Protein AF-H6BNL9-F1 (afdb_monomer_lite)

Structure (mmCIF, N/CA/C/O backbone):
data_AF-H6BNL9-F1
#
_entry.id   AF-H6BNL9-F1
#
loop_
_atom_site.group_PDB
_atom_site.id
_atom_site.type_symbol
_atom_site.label_atom_id
_atom_site.label_alt_id
_atom_site.label_comp_id
_atom_site.label_asym_id
_atom_site.label_entity_id
_atom_site.label_seq_id
_atom_site.pdbx_PDB_ins_code
_atom_site.Cartn_x
_atom_site.Cartn_y
_atom_site.Cartn_z
_atom_site.occupancy
_atom_site.B_iso_or_equiv
_atom_site.auth_seq_id
_atom_site.auth_comp_id
_atom_site.auth_asym_id
_atom_site.auth_atom_id
_atom_site.pdbx_PDB_model_num
ATOM 1 N N . MET A 1 1 ? 47.777 37.097 10.638 1.00 36.81 1 MET A N 1
ATOM 2 C CA . MET A 1 1 ? 48.758 36.508 9.702 1.00 36.81 1 MET A CA 1
ATOM 3 C C . MET A 1 1 ? 47.947 35.878 8.568 1.00 36.81 1 MET A C 1
ATOM 5 O O . MET A 1 1 ? 47.145 35.018 8.890 1.00 36.81 1 MET A O 1
ATOM 9 N N . SER A 1 2 ? 47.982 36.300 7.300 1.00 37.91 2 SER A N 1
ATOM 10 C CA . SER A 1 2 ? 48.723 37.403 6.662 1.00 37.91 2 SER A CA 1
ATOM 11 C C . SER A 1 2 ? 48.028 37.874 5.360 1.00 37.91 2 SER A C 1
ATOM 13 O O . SER A 1 2 ? 47.403 37.072 4.682 1.00 37.91 2 SER A O 1
ATOM 15 N N . THR A 1 3 ? 48.194 39.164 5.030 1.00 40.19 3 THR A N 1
ATOM 16 C CA . THR A 1 3 ? 48.325 39.768 3.672 1.00 40.19 3 THR A CA 1
ATOM 17 C C . THR A 1 3 ? 47.315 39.504 2.527 1.00 40.19 3 THR A C 1
ATOM 19 O O . THR A 1 3 ? 47.314 38.458 1.889 1.00 40.19 3 THR A O 1
ATOM 22 N N . VAL A 1 4 ? 46.611 40.585 2.152 1.00 37.78 4 VAL A N 1
ATOM 23 C CA . VAL A 1 4 ? 46.218 41.032 0.780 1.00 37.78 4 VAL A CA 1
ATOM 24 C C . VAL A 1 4 ? 47.454 41.602 0.013 1.00 37.78 4 VAL A C 1
ATOM 26 O O . VAL A 1 4 ? 48.506 41.648 0.657 1.00 37.78 4 VAL A O 1
ATOM 29 N N . PRO A 1 5 ? 47.414 42.156 -1.241 1.00 57.44 5 PRO A N 1
ATOM 30 C CA . PRO A 1 5 ? 46.389 42.221 -2.319 1.00 57.44 5 PRO A CA 1
ATOM 31 C C . PRO A 1 5 ? 46.935 41.938 -3.765 1.00 57.44 5 PRO A C 1
ATOM 33 O O . PRO A 1 5 ? 48.096 41.589 -3.950 1.00 57.44 5 PRO A O 1
ATOM 36 N N . VAL A 1 6 ? 46.122 42.171 -4.815 1.00 42.25 6 VAL A N 1
ATOM 37 C CA . VAL A 1 6 ? 46.558 42.413 -6.219 1.00 42.25 6 VAL A CA 1
ATOM 38 C C . VAL A 1 6 ? 45.559 43.364 -6.926 1.00 42.25 6 VAL A C 1
ATOM 40 O O . VAL A 1 6 ? 44.457 43.539 -6.402 1.00 42.25 6 VAL A O 1
ATOM 43 N N . LYS A 1 7 ? 45.894 44.032 -8.054 1.00 33.91 7 LYS A N 1
ATOM 44 C CA . LYS A 1 7 ? 45.034 45.093 -8.653 1.00 33.91 7 LYS A CA 1
ATOM 45 C C . LYS A 1 7 ? 45.174 45.324 -10.185 1.00 33.91 7 LYS A C 1
ATOM 47 O O . LYS A 1 7 ? 46.249 45.714 -10.622 1.00 33.91 7 LYS A O 1
ATOM 52 N N . SER A 1 8 ? 44.036 45.297 -10.912 1.00 33.78 8 SER A N 1
ATOM 53 C CA . SER A 1 8 ? 43.793 45.893 -12.267 1.00 33.78 8 SER A CA 1
ATOM 54 C C . SER A 1 8 ? 44.647 45.316 -13.441 1.00 33.78 8 SER A C 1
ATOM 56 O O . SER A 1 8 ? 45.510 44.491 -13.186 1.00 33.78 8 SER A O 1
ATOM 58 N N . SER A 1 9 ? 44.470 45.601 -14.752 1.00 37.91 9 SER A N 1
ATOM 59 C CA . SER A 1 9 ? 43.587 46.517 -15.528 1.00 37.91 9 SER A CA 1
ATOM 60 C C . SER A 1 9 ? 43.565 46.163 -17.043 1.00 37.91 9 SER A C 1
ATOM 62 O O . SER A 1 9 ? 44.563 45.647 -17.517 1.00 37.91 9 SER A O 1
ATOM 64 N N . HIS A 1 10 ? 42.506 46.581 -17.769 1.00 37.19 10 HIS A N 1
ATOM 65 C CA . HIS A 1 10 ? 42.416 47.025 -19.194 1.00 37.19 10 HIS A CA 1
ATOM 66 C C . HIS A 1 10 ? 43.095 46.277 -20.377 1.00 37.19 10 HIS A C 1
ATOM 68 O O . HIS A 1 10 ? 44.257 45.904 -20.312 1.00 37.19 10 HIS A O 1
ATOM 74 N N . GLY A 1 11 ? 42.424 46.288 -21.546 1.00 32.50 11 GLY A N 1
ATOM 75 C CA . GLY A 1 11 ? 43.091 46.260 -22.865 1.00 32.50 11 GLY A CA 1
ATOM 76 C C . GLY A 1 11 ? 42.305 45.585 -24.001 1.00 32.50 11 GLY A C 1
ATOM 77 O O . GLY A 1 11 ? 42.245 44.363 -24.049 1.00 32.50 11 GLY A O 1
ATOM 78 N N . SER A 1 12 ? 41.741 46.367 -24.928 1.00 37.50 12 SER A N 1
ATOM 79 C CA . SER A 1 12 ? 41.172 45.871 -26.198 1.00 37.50 12 SER A CA 1
ATOM 80 C C . SER A 1 12 ? 42.253 45.694 -27.268 1.00 37.50 12 SER A C 1
ATOM 82 O O . SER A 1 12 ? 43.161 46.516 -27.314 1.00 37.50 12 SER A O 1
ATOM 84 N N . SER A 1 13 ? 42.052 44.756 -28.199 1.00 40.03 13 SER A N 1
ATOM 85 C CA . SER A 1 13 ? 42.535 44.853 -29.588 1.00 40.03 13 SER A CA 1
ATOM 86 C C . SER A 1 13 ? 41.593 44.090 -30.522 1.00 40.03 13 SER A C 1
ATO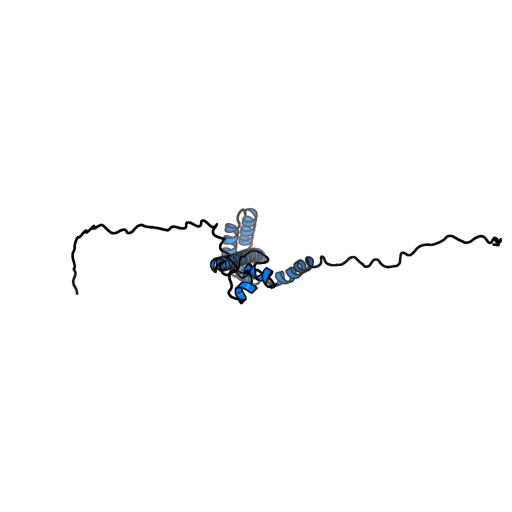M 88 O O . SER A 1 13 ? 41.321 42.910 -30.311 1.00 40.03 13 SER A O 1
ATOM 90 N N . THR A 1 14 ? 41.089 44.790 -31.533 1.00 47.12 14 THR A N 1
ATOM 91 C CA . THR A 1 14 ? 40.454 44.249 -32.740 1.00 47.12 14 THR A CA 1
ATOM 92 C C . THR A 1 14 ? 41.461 44.357 -33.872 1.00 47.12 14 THR A C 1
ATOM 94 O O . THR A 1 14 ? 41.975 45.455 -34.061 1.00 47.12 14 THR A O 1
ATOM 97 N N . ASP A 1 15 ? 41.666 43.292 -34.639 1.00 41.62 15 ASP A N 1
ATOM 98 C CA . ASP A 1 15 ? 42.269 43.363 -35.971 1.00 41.62 15 ASP A CA 1
ATOM 99 C C . ASP A 1 15 ? 41.604 42.304 -36.867 1.00 41.62 15 ASP A C 1
ATOM 101 O O . ASP A 1 15 ? 41.206 41.233 -36.393 1.00 41.62 15 ASP A O 1
ATOM 105 N N . ASP A 1 16 ? 41.421 42.669 -38.133 1.00 40.00 16 ASP A N 1
ATOM 106 C CA . ASP A 1 16 ? 40.677 41.945 -39.165 1.00 40.00 16 ASP A CA 1
ATOM 107 C C . ASP A 1 16 ? 41.576 40.967 -39.968 1.00 40.00 16 ASP A C 1
ATOM 109 O O . ASP A 1 16 ? 42.706 40.670 -39.584 1.00 40.00 16 ASP A O 1
ATOM 113 N N . ASP A 1 17 ? 41.043 40.479 -41.094 1.00 38.31 17 ASP A N 1
ATOM 114 C CA . ASP A 1 17 ? 41.734 39.796 -42.201 1.00 38.31 17 ASP A CA 1
ATOM 115 C C . ASP A 1 17 ? 42.303 38.379 -41.961 1.00 38.31 17 ASP A C 1
ATOM 117 O O . ASP A 1 17 ? 43.370 38.154 -41.399 1.00 38.31 17 ASP A O 1
ATOM 121 N N . GLU A 1 18 ? 41.622 37.378 -42.529 1.00 37.59 18 GLU A N 1
ATOM 122 C CA . GLU A 1 18 ? 42.018 36.855 -43.851 1.00 37.59 18 GLU A CA 1
ATOM 123 C C . GLU A 1 18 ? 41.037 35.752 -44.285 1.00 37.59 18 GLU A C 1
ATOM 125 O O . GLU A 1 18 ? 40.847 34.738 -43.603 1.00 37.59 18 GLU A O 1
ATOM 130 N N . ALA A 1 19 ? 40.423 35.919 -45.454 1.00 46.75 19 ALA A N 1
ATOM 131 C CA . ALA A 1 19 ? 39.561 34.908 -46.049 1.00 46.75 19 ALA A CA 1
ATOM 132 C C . ALA A 1 19 ? 40.161 34.417 -47.366 1.00 46.75 19 ALA A C 1
ATOM 134 O O . ALA A 1 19 ? 40.322 35.207 -48.290 1.00 46.75 19 ALA A O 1
ATOM 135 N N . PRO A 1 20 ? 40.297 33.096 -47.557 1.00 51.38 20 PRO A N 1
ATOM 136 C CA . PRO A 1 20 ? 40.188 32.534 -48.894 1.00 51.38 20 PRO A CA 1
ATOM 137 C C . PRO A 1 20 ? 38.869 31.771 -49.033 1.00 51.38 20 PRO A C 1
ATOM 139 O O . PRO A 1 20 ? 38.756 30.578 -48.749 1.00 51.38 20 PRO A O 1
ATOM 142 N N . SER A 1 21 ? 37.850 32.472 -49.534 1.00 42.06 21 SER A N 1
ATOM 143 C CA . SER A 1 21 ? 36.666 31.821 -50.098 1.00 42.06 21 SER A CA 1
ATOM 144 C C . SER A 1 21 ? 36.971 31.315 -51.507 1.00 42.06 21 SER A C 1
ATOM 146 O O . SER A 1 21 ? 37.172 32.122 -52.409 1.00 42.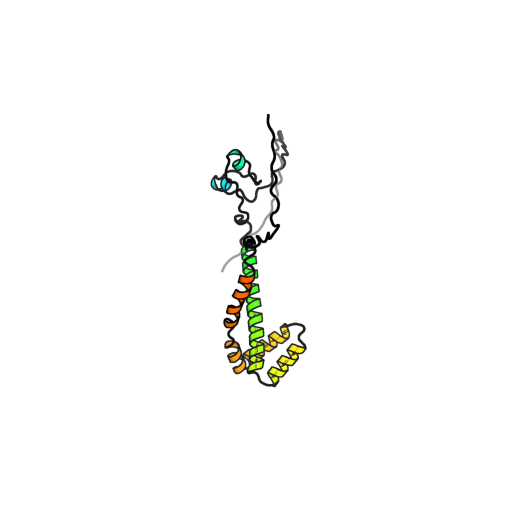06 21 SER A O 1
ATOM 148 N N . SER A 1 22 ? 36.914 30.003 -51.745 1.00 45.41 22 SER A N 1
ATOM 149 C CA . SER A 1 22 ? 36.411 29.462 -53.023 1.00 45.41 22 SER A CA 1
ATOM 150 C C . SER A 1 22 ? 36.209 27.941 -53.005 1.00 45.41 22 SER A C 1
ATOM 152 O O . SER A 1 22 ? 37.110 27.182 -52.683 1.00 45.41 22 SER A O 1
ATOM 154 N N . THR A 1 23 ? 35.001 27.530 -53.419 1.00 45.00 23 THR A N 1
ATOM 155 C CA . THR A 1 23 ? 34.665 26.290 -54.161 1.00 45.00 23 THR A CA 1
ATOM 156 C C . THR A 1 23 ? 35.198 24.935 -53.634 1.00 45.00 23 THR A C 1
ATOM 158 O O . THR A 1 23 ? 36.390 24.675 -53.636 1.00 45.00 23 THR A O 1
ATOM 161 N N . SER A 1 24 ? 34.376 23.944 -53.268 1.00 46.31 24 SER A N 1
ATOM 162 C CA . SER A 1 24 ? 33.059 23.609 -53.834 1.00 46.31 24 SER A CA 1
ATOM 163 C C . SER A 1 24 ? 32.117 22.995 -52.799 1.00 46.31 24 SER A C 1
ATOM 165 O O . SER A 1 24 ? 32.271 21.845 -52.387 1.00 46.31 24 SER A O 1
ATOM 167 N N . ALA A 1 25 ? 31.068 23.734 -52.434 1.00 44.53 25 ALA A N 1
ATOM 168 C CA . ALA A 1 25 ? 29.987 23.221 -51.601 1.00 44.53 25 ALA A CA 1
ATOM 169 C C . ALA A 1 25 ? 29.048 22.315 -52.419 1.00 44.53 25 ALA A C 1
ATOM 171 O O . ALA A 1 25 ? 27.964 22.732 -52.833 1.00 44.53 25 ALA A O 1
ATOM 172 N N . HIS A 1 26 ? 29.435 21.052 -52.619 1.00 52.78 26 HIS A N 1
ATOM 173 C CA . HIS A 1 26 ? 28.513 20.011 -53.077 1.00 52.78 26 HIS A CA 1
ATOM 174 C C . HIS A 1 26 ? 27.462 19.737 -51.991 1.00 52.78 26 HIS A C 1
ATOM 176 O O . HIS A 1 26 ? 27.573 18.790 -51.213 1.00 52.78 26 HIS A O 1
ATOM 182 N N . LYS A 1 27 ? 26.416 20.573 -51.943 1.00 49.81 27 LYS A N 1
ATOM 183 C CA . LYS A 1 27 ? 25.209 20.349 -51.138 1.00 49.81 27 LYS A CA 1
ATOM 184 C C . LYS A 1 27 ? 24.399 19.192 -51.730 1.00 49.81 27 LYS A C 1
ATOM 186 O O . LYS A 1 27 ? 23.332 19.390 -52.303 1.00 49.81 27 LYS A O 1
ATOM 191 N N . SER A 1 28 ? 24.894 17.968 -51.574 1.00 51.03 28 SER A N 1
ATOM 192 C CA . SER A 1 28 ? 24.094 16.763 -51.767 1.00 51.03 28 SER A CA 1
ATOM 193 C C . SER A 1 28 ? 23.107 16.642 -50.604 1.00 51.03 28 SER A C 1
ATOM 195 O O . SER A 1 28 ? 23.349 15.964 -49.605 1.00 51.03 28 SER A O 1
ATOM 197 N N . SER A 1 29 ? 21.956 17.306 -50.737 1.00 58.31 29 SER A N 1
ATOM 198 C CA . SER A 1 29 ? 20.807 17.180 -49.835 1.00 58.31 29 SER A CA 1
ATOM 199 C C . SER A 1 29 ? 20.125 15.816 -49.989 1.00 58.31 29 SER A C 1
ATOM 201 O O . SER A 1 29 ? 18.939 15.715 -50.294 1.00 58.31 29 SER A O 1
ATOM 203 N N . SER A 1 30 ? 20.886 14.739 -49.788 1.00 61.28 30 SER A N 1
ATOM 204 C CA . SER A 1 30 ? 20.320 13.414 -49.574 1.00 61.28 30 SER A CA 1
ATOM 205 C C . SER A 1 30 ? 19.512 13.440 -48.270 1.00 61.28 30 SER A C 1
ATOM 207 O O . SER A 1 30 ? 20.025 13.950 -47.268 1.00 61.28 30 SER A O 1
ATOM 209 N N . PRO A 1 31 ? 18.273 12.916 -48.242 1.00 60.25 31 PRO A N 1
ATOM 210 C CA . PRO A 1 31 ? 17.497 12.860 -47.012 1.00 60.25 31 PRO A CA 1
ATOM 211 C C . PRO A 1 31 ? 18.280 12.053 -45.976 1.00 60.25 31 PRO A C 1
ATOM 213 O O . PRO A 1 31 ? 18.623 10.886 -46.203 1.00 60.25 31 PRO A O 1
ATOM 216 N N . ALA A 1 32 ? 18.603 12.694 -44.851 1.00 60.91 32 ALA A N 1
ATOM 217 C CA . ALA A 1 32 ? 19.370 12.079 -43.781 1.00 60.91 32 ALA A CA 1
ATOM 218 C C . ALA A 1 32 ? 18.603 10.854 -43.269 1.00 60.91 32 ALA A C 1
ATOM 220 O O . ALA A 1 32 ? 17.579 10.986 -42.600 1.00 60.91 32 ALA A O 1
ATOM 221 N N . ARG A 1 33 ? 19.080 9.654 -43.631 1.00 63.09 33 ARG A N 1
ATOM 222 C CA . ARG A 1 33 ? 18.404 8.396 -43.288 1.00 63.09 33 ARG A CA 1
ATOM 223 C C . ARG A 1 33 ? 18.164 8.347 -41.773 1.00 63.09 33 ARG A C 1
ATOM 225 O O . ARG A 1 33 ? 19.102 8.656 -41.029 1.00 63.09 33 ARG A O 1
ATOM 232 N N . PRO A 1 34 ? 16.962 7.950 -41.314 1.00 63.12 34 PRO A N 1
ATOM 233 C CA . PRO A 1 34 ? 16.630 7.955 -39.896 1.00 63.12 34 PRO A CA 1
ATOM 234 C C . PRO A 1 34 ? 17.675 7.166 -39.102 1.00 63.12 34 PRO A C 1
ATOM 236 O O . PRO A 1 34 ? 18.094 6.074 -39.498 1.00 63.12 34 PRO A O 1
ATOM 239 N N . ARG A 1 35 ? 18.136 7.744 -37.987 1.00 68.94 35 ARG A N 1
ATOM 240 C CA . ARG A 1 35 ? 19.127 7.103 -37.117 1.00 68.94 35 ARG A CA 1
ATOM 241 C C . ARG A 1 35 ? 18.492 5.867 -36.485 1.00 68.94 35 ARG A C 1
ATOM 243 O O . ARG A 1 35 ? 17.632 5.980 -35.619 1.00 68.94 35 ARG A O 1
ATOM 250 N N . VAL A 1 36 ? 18.933 4.691 -36.920 1.00 73.56 36 VAL A N 1
ATOM 251 C CA . VAL A 1 36 ? 18.476 3.400 -36.398 1.00 73.56 36 VAL A CA 1
ATOM 252 C C . VAL A 1 36 ? 18.876 3.283 -34.925 1.00 73.56 36 VAL A C 1
ATOM 254 O O . VAL A 1 36 ? 20.064 3.193 -34.615 1.00 73.56 36 VAL A O 1
ATOM 257 N N . SER A 1 37 ? 17.897 3.277 -34.017 1.00 73.88 37 SER A N 1
ATOM 258 C CA . SER A 1 37 ? 18.141 3.137 -32.574 1.00 73.88 37 SER A CA 1
ATOM 259 C C . SER A 1 37 ? 18.714 1.760 -32.229 1.00 73.88 37 SER A C 1
ATOM 261 O O . SER A 1 37 ? 19.698 1.667 -31.489 1.00 73.88 37 SER A O 1
ATOM 263 N N . VAL A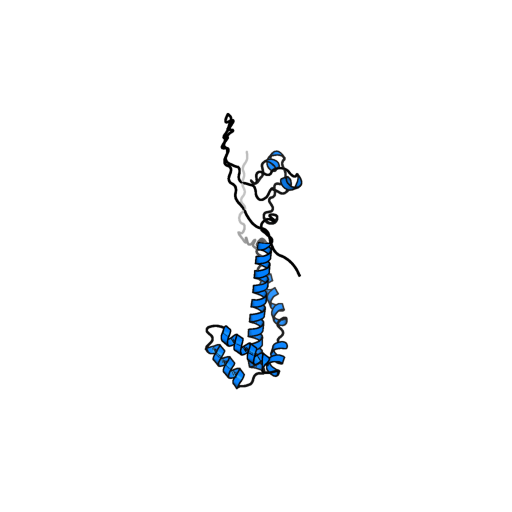 1 38 ? 18.150 0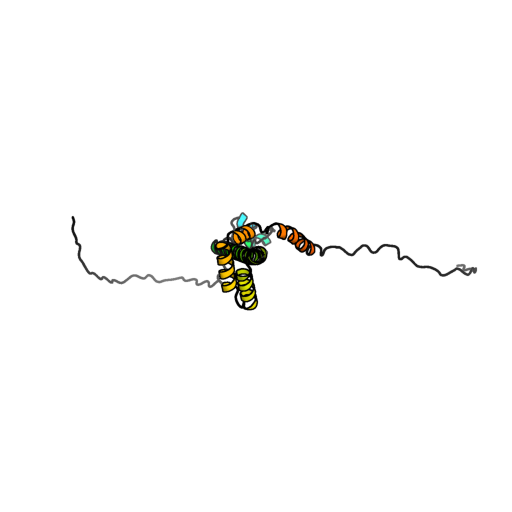.699 -32.814 1.00 83.69 38 VAL A N 1
ATOM 264 C CA . VAL A 1 38 ? 18.504 -0.703 -32.549 1.00 83.69 38 VAL A CA 1
ATOM 265 C C . VAL A 1 38 ? 18.861 -1.415 -33.851 1.00 83.69 38 VAL A C 1
ATOM 267 O O . VAL A 1 38 ? 18.021 -1.610 -34.724 1.00 83.69 38 VAL A O 1
ATOM 270 N N . ALA A 1 39 ? 20.112 -1.856 -33.984 1.00 89.62 39 ALA A N 1
ATOM 271 C CA . ALA A 1 39 ? 20.497 -2.789 -35.041 1.00 89.62 39 ALA A CA 1
ATOM 272 C C . ALA A 1 39 ? 19.940 -4.195 -34.751 1.00 89.62 39 ALA A C 1
ATOM 274 O O . ALA A 1 39 ? 19.899 -4.606 -33.593 1.00 89.62 39 ALA A O 1
ATOM 275 N N . CYS A 1 40 ? 19.568 -4.965 -35.778 1.00 91.81 40 CYS A N 1
ATOM 276 C CA . CYS A 1 40 ? 19.157 -6.361 -35.587 1.00 91.81 40 CYS A CA 1
ATOM 277 C C . CYS A 1 40 ? 20.315 -7.237 -35.061 1.00 91.81 40 CYS A C 1
ATOM 279 O O . CYS A 1 40 ? 21.490 -6.947 -35.313 1.00 91.81 40 CYS A O 1
ATOM 281 N N . PHE A 1 41 ? 19.984 -8.344 -34.392 1.00 91.50 41 PHE A N 1
ATOM 282 C CA . PHE A 1 41 ? 20.923 -9.257 -33.727 1.00 91.50 41 PHE A CA 1
ATOM 283 C C . PHE A 1 41 ? 22.106 -9.687 -34.612 1.00 91.50 41 PHE A C 1
ATOM 285 O O . PHE A 1 41 ? 23.258 -9.655 -34.184 1.00 91.50 41 PHE A O 1
ATOM 292 N N . MET A 1 42 ? 21.853 -10.028 -35.879 1.00 93.06 42 MET A N 1
ATOM 293 C CA . MET A 1 42 ? 22.902 -10.477 -36.803 1.00 93.06 42 MET A CA 1
ATOM 294 C C . MET A 1 42 ? 23.837 -9.345 -37.253 1.00 93.06 42 MET A C 1
ATOM 296 O O . MET A 1 42 ? 25.034 -9.579 -37.433 1.00 93.06 42 MET A O 1
ATOM 300 N N . CYS A 1 43 ? 23.327 -8.115 -37.386 1.00 92.75 43 CYS A N 1
ATOM 301 C CA . CYS A 1 43 ? 24.158 -6.940 -37.660 1.00 92.75 43 CYS A CA 1
ATOM 302 C C . CYS A 1 43 ? 24.971 -6.520 -36.428 1.00 92.75 43 CYS A C 1
ATOM 304 O O . CYS A 1 43 ? 26.144 -6.183 -36.580 1.00 92.75 43 CYS A O 1
ATOM 306 N N . GLN A 1 44 ? 24.393 -6.615 -35.221 1.00 90.06 44 GLN A N 1
ATOM 307 C CA . GLN A 1 44 ? 25.114 -6.415 -33.956 1.00 90.06 44 GLN A CA 1
ATOM 308 C C . GLN A 1 44 ? 26.261 -7.426 -33.809 1.00 90.06 44 GLN A C 1
ATOM 310 O O . GLN A 1 44 ? 27.418 -7.027 -33.682 1.00 90.06 44 GLN A O 1
ATOM 315 N N . LYS A 1 45 ? 25.966 -8.733 -33.916 1.00 91.56 45 LYS A N 1
ATOM 316 C CA . LYS A 1 45 ? 26.950 -9.822 -33.769 1.00 91.56 45 LYS A CA 1
ATOM 317 C C . LYS A 1 45 ? 28.119 -9.706 -34.752 1.00 91.56 45 LYS A C 1
ATOM 319 O O . LYS A 1 45 ? 29.242 -10.049 -34.401 1.00 91.56 45 LYS A O 1
ATOM 324 N N . ARG A 1 46 ? 27.872 -9.210 -35.971 1.00 91.88 46 ARG A N 1
ATOM 325 C CA . ARG A 1 46 ? 28.917 -8.980 -36.985 1.00 91.88 46 ARG A CA 1
ATOM 326 C C . ARG A 1 46 ? 29.478 -7.554 -37.026 1.00 91.88 46 ARG A C 1
ATOM 328 O O . ARG A 1 46 ? 30.295 -7.278 -37.895 1.00 91.88 46 ARG A O 1
ATOM 335 N N . LYS A 1 47 ? 29.072 -6.667 -36.108 1.00 91.00 47 LYS A N 1
ATOM 336 C CA . LYS A 1 47 ? 29.522 -5.263 -36.019 1.00 91.00 47 LYS A CA 1
ATOM 337 C C . LYS A 1 47 ? 29.403 -4.490 -37.348 1.00 91.00 47 LYS A C 1
ATOM 339 O O . LYS A 1 47 ? 30.269 -3.693 -37.693 1.00 91.00 47 LYS A O 1
ATOM 344 N N . ILE A 1 48 ? 28.318 -4.717 -38.097 1.00 91.88 48 ILE A N 1
ATOM 345 C CA . ILE A 1 48 ? 28.035 -4.033 -39.373 1.00 91.88 48 ILE A CA 1
ATOM 346 C C . ILE A 1 48 ? 26.837 -3.085 -39.262 1.00 91.88 48 ILE A C 1
ATOM 348 O O . ILE A 1 48 ? 25.933 -3.285 -38.450 1.00 91.88 48 ILE A O 1
ATOM 352 N N . LYS A 1 49 ? 26.793 -2.069 -40.135 1.00 89.50 49 LYS A N 1
ATOM 353 C CA . LYS A 1 49 ? 25.676 -1.119 -40.208 1.00 89.50 49 LYS A CA 1
ATOM 354 C C . LYS A 1 49 ? 24.356 -1.843 -40.508 1.00 89.50 49 LYS A C 1
ATOM 356 O O . LYS A 1 49 ? 24.253 -2.604 -41.471 1.00 89.50 49 LYS A O 1
ATOM 361 N N . CYS A 1 50 ? 23.346 -1.568 -39.690 1.00 92.00 50 CYS A N 1
ATOM 362 C CA . CYS A 1 50 ? 21.972 -2.007 -39.895 1.00 92.00 50 CYS A CA 1
ATOM 363 C C . CYS A 1 50 ? 21.141 -0.836 -40.429 1.00 92.00 50 CYS A C 1
ATOM 365 O O . CYS A 1 50 ? 21.288 0.291 -39.964 1.00 92.00 50 CYS A O 1
ATOM 367 N N . ASP A 1 51 ? 20.282 -1.118 -41.398 1.00 90.12 51 ASP A N 1
ATOM 368 C CA . ASP A 1 51 ? 19.320 -0.199 -42.018 1.00 90.12 51 ASP A CA 1
ATOM 369 C C . ASP A 1 51 ? 18.016 -0.052 -41.213 1.00 90.12 51 ASP A C 1
ATOM 371 O O . ASP A 1 51 ? 17.284 0.909 -41.412 1.00 90.12 51 ASP A O 1
ATOM 375 N N . GLY A 1 52 ? 17.770 -0.944 -40.247 1.00 87.31 52 GLY A N 1
ATOM 376 C CA . GLY A 1 52 ? 16.720 -0.789 -39.227 1.00 87.31 52 GLY A CA 1
ATOM 377 C C . GLY A 1 52 ? 15.319 -1.234 -39.651 1.00 87.31 52 GLY A C 1
ATOM 378 O O . GLY A 1 52 ? 14.447 -1.351 -38.799 1.00 87.31 52 GLY A O 1
ATOM 379 N N . VAL A 1 53 ? 15.122 -1.533 -40.934 1.00 88.62 53 VAL A N 1
ATOM 380 C CA . VAL A 1 53 ? 13.892 -2.122 -41.475 1.00 88.62 53 VAL A CA 1
ATOM 381 C C . VAL A 1 53 ? 13.917 -3.643 -41.268 1.00 88.62 53 VAL A C 1
ATOM 383 O O . VAL A 1 53 ? 14.990 -4.242 -41.178 1.00 88.62 53 VAL A O 1
ATOM 386 N N . TYR A 1 54 ? 12.750 -4.286 -41.180 1.00 89.75 54 TYR A N 1
ATOM 387 C CA . TYR A 1 54 ? 12.626 -5.745 -41.154 1.00 89.75 54 TYR A CA 1
ATOM 388 C C . TYR A 1 54 ? 12.059 -6.279 -42.486 1.00 89.75 54 TYR A C 1
ATOM 390 O O . TYR A 1 54 ? 11.028 -5.773 -42.923 1.00 89.75 54 TYR A O 1
ATOM 398 N N . PRO A 1 55 ? 12.670 -7.309 -43.109 1.00 90.69 55 PRO A N 1
ATOM 399 C CA . PRO A 1 55 ? 14.017 -7.820 -42.852 1.00 90.69 55 PRO A CA 1
ATOM 400 C C . PRO A 1 55 ? 15.077 -6.828 -43.354 1.00 90.69 55 PRO A C 1
ATOM 402 O O . PRO A 1 55 ? 14.948 -6.264 -44.440 1.00 90.69 55 PRO A O 1
ATOM 405 N N . CYS A 1 56 ? 16.151 -6.640 -42.586 1.00 93.19 56 CYS A N 1
ATOM 406 C CA . CYS A 1 56 ? 17.163 -5.641 -42.931 1.00 93.19 56 CYS A CA 1
ATOM 407 C C . CYS A 1 56 ? 17.988 -6.067 -44.158 1.00 93.19 56 CYS A C 1
ATOM 409 O O . CYS A 1 56 ? 18.246 -7.260 -44.354 1.00 93.19 56 CYS A O 1
ATOM 411 N N . GLU A 1 57 ? 18.445 -5.107 -44.962 1.00 94.44 57 GLU A N 1
ATOM 412 C CA . GLU A 1 57 ? 19.150 -5.317 -46.240 1.00 94.44 57 GLU A CA 1
ATOM 413 C C . GLU A 1 57 ? 20.296 -6.335 -46.125 1.00 94.44 57 GLU A C 1
ATOM 415 O O . GLU A 1 57 ? 20.447 -7.253 -46.934 1.00 94.44 57 GLU A O 1
ATOM 420 N N . ASN A 1 58 ? 21.101 -6.207 -45.067 1.00 93.75 58 ASN A N 1
ATOM 421 C CA . ASN A 1 58 ? 22.240 -7.089 -44.827 1.00 93.75 58 ASN A CA 1
ATOM 422 C C . ASN A 1 58 ? 21.841 -8.523 -44.454 1.00 93.75 58 ASN A C 1
ATOM 424 O O . ASN A 1 58 ? 22.604 -9.440 -44.760 1.00 93.75 58 ASN A O 1
ATOM 428 N N . CYS A 1 59 ? 20.685 -8.718 -43.810 1.00 95.00 59 CYS A N 1
ATOM 429 C CA . CYS A 1 59 ? 20.145 -10.047 -43.536 1.00 95.00 59 CYS A CA 1
ATOM 430 C C . CYS A 1 59 ? 19.450 -10.631 -44.767 1.00 95.00 59 CYS A C 1
ATOM 432 O O . CYS A 1 59 ? 19.677 -11.799 -45.063 1.00 95.00 59 CYS A O 1
ATOM 434 N N . ARG A 1 60 ? 18.694 -9.822 -45.523 1.00 95.69 60 ARG A N 1
ATOM 435 C CA . ARG A 1 60 ? 18.025 -10.241 -46.763 1.00 95.69 60 ARG A CA 1
ATOM 436 C C . ARG A 1 60 ? 19.032 -10.740 -47.801 1.00 95.69 60 ARG A C 1
ATOM 438 O O . ARG A 1 60 ? 18.958 -11.888 -48.221 1.00 95.69 60 ARG A O 1
ATOM 445 N N . ARG A 1 61 ? 20.043 -9.929 -48.137 1.00 95.38 61 ARG A N 1
ATOM 446 C CA . ARG A 1 61 ? 21.071 -10.271 -49.143 1.00 95.38 61 ARG A CA 1
ATOM 447 C C . ARG A 1 61 ? 21.912 -11.505 -48.792 1.00 95.38 61 ARG A C 1
ATOM 449 O O . ARG A 1 61 ? 22.457 -12.140 -49.685 1.00 95.38 61 ARG A O 1
ATOM 456 N N . ARG A 1 62 ? 22.078 -11.814 -47.503 1.00 93.12 62 ARG A N 1
ATOM 457 C CA . ARG A 1 62 ? 22.929 -12.921 -47.025 1.00 93.12 62 ARG A CA 1
ATOM 458 C C . ARG A 1 62 ? 22.136 -14.077 -46.407 1.00 93.12 62 ARG A C 1
ATOM 460 O O . ARG A 1 62 ? 22.733 -14.939 -45.769 1.00 93.12 62 ARG A O 1
ATOM 467 N N . ASN A 1 63 ? 20.813 -14.058 -46.573 1.00 92.06 63 ASN A N 1
ATOM 468 C CA . ASN A 1 63 ? 19.852 -15.011 -46.024 1.00 92.06 63 ASN A CA 1
ATOM 469 C C . ASN A 1 63 ? 20.073 -15.339 -44.529 1.00 92.06 63 ASN A C 1
ATOM 471 O O . ASN A 1 63 ? 20.183 -16.494 -44.122 1.00 92.06 63 ASN A O 1
ATOM 475 N N . TRP A 1 64 ? 20.208 -14.302 -43.696 1.00 93.94 64 TRP A N 1
ATOM 476 C CA . TRP A 1 64 ? 20.369 -14.442 -42.244 1.00 93.94 64 TRP A CA 1
ATOM 477 C C . TRP A 1 64 ? 19.048 -14.234 -41.503 1.00 93.94 64 TRP A C 1
ATOM 479 O O . TRP A 1 64 ? 18.246 -13.380 -41.875 1.00 93.94 64 TRP A O 1
ATOM 489 N N . SER A 1 65 ? 18.884 -14.936 -40.376 1.00 92.69 65 SER A N 1
ATOM 490 C CA . SER A 1 65 ? 17.779 -14.738 -39.427 1.00 92.69 65 SER A CA 1
ATOM 491 C C . SER A 1 65 ? 17.797 -13.312 -38.860 1.00 92.69 65 SER A C 1
ATOM 493 O O . SER A 1 65 ? 18.515 -13.001 -37.905 1.00 92.69 65 SER A O 1
ATOM 495 N N . CYS A 1 66 ? 17.036 -12.412 -39.484 1.00 93.00 66 CYS A N 1
ATOM 496 C CA . CYS A 1 66 ? 16.861 -11.052 -38.998 1.00 93.00 66 CYS A CA 1
ATOM 497 C C . CYS A 1 66 ? 15.973 -11.097 -37.750 1.00 93.00 66 CYS A C 1
ATOM 499 O O . CYS A 1 66 ? 14.864 -11.620 -37.799 1.00 93.00 66 CYS A O 1
ATOM 501 N N . ARG A 1 67 ? 16.451 -10.566 -36.623 1.00 91.81 67 ARG A N 1
ATOM 502 C CA . ARG A 1 67 ? 15.665 -10.419 -35.389 1.00 91.81 67 ARG A CA 1
ATOM 503 C C . ARG A 1 67 ? 16.027 -9.099 -34.725 1.00 91.81 67 ARG A C 1
ATOM 505 O O . ARG A 1 67 ? 17.207 -8.839 -34.489 1.00 91.81 67 ARG A O 1
ATOM 512 N N . PHE A 1 68 ? 15.033 -8.270 -34.438 1.00 87.88 68 PHE A N 1
ATOM 513 C CA . PHE A 1 68 ? 15.195 -7.070 -33.622 1.00 87.88 68 PHE A CA 1
ATOM 514 C C . PHE A 1 68 ? 14.746 -7.397 -32.200 1.00 87.88 68 PHE A C 1
ATOM 516 O O . PHE A 1 68 ? 13.678 -7.970 -32.014 1.00 87.88 68 PHE A O 1
ATOM 523 N N . ASN A 1 69 ? 15.558 -7.047 -31.203 1.00 78.50 69 ASN A N 1
ATOM 524 C CA . ASN A 1 69 ? 15.168 -7.159 -29.803 1.00 78.50 69 ASN A CA 1
ATOM 525 C C . ASN A 1 69 ? 14.886 -5.750 -29.267 1.00 78.50 69 ASN A C 1
ATOM 527 O O . ASN A 1 69 ? 15.814 -5.013 -28.942 1.00 78.50 69 ASN A O 1
ATOM 531 N N . ALA A 1 70 ? 13.606 -5.381 -29.194 1.00 66.69 70 ALA A N 1
ATOM 532 C CA . ALA A 1 70 ? 13.171 -4.079 -28.688 1.00 66.69 70 ALA A CA 1
ATOM 533 C C . ALA A 1 70 ? 13.441 -3.892 -27.179 1.00 66.69 70 ALA A C 1
ATOM 535 O O . ALA A 1 70 ? 13.561 -2.756 -26.725 1.00 66.69 70 ALA A O 1
ATOM 536 N N . ALA A 1 71 ? 13.583 -4.985 -26.420 1.00 62.06 71 ALA A N 1
ATOM 537 C CA . ALA A 1 71 ? 13.962 -4.967 -25.006 1.00 62.06 71 ALA A CA 1
ATOM 538 C C . ALA A 1 71 ? 15.487 -4.860 -24.792 1.00 62.06 71 ALA A C 1
ATOM 540 O O . ALA A 1 71 ? 15.929 -4.491 -23.709 1.00 62.06 71 ALA A O 1
ATOM 541 N N . ALA A 1 72 ? 16.301 -5.118 -25.824 1.00 61.06 72 ALA A N 1
ATOM 542 C CA . ALA A 1 72 ? 17.751 -4.904 -25.783 1.00 61.06 72 ALA A CA 1
ATOM 543 C C . ALA A 1 72 ? 18.168 -3.445 -26.055 1.00 61.06 72 ALA A C 1
ATOM 545 O O . ALA A 1 72 ? 19.365 -3.148 -26.052 1.00 61.06 72 ALA A O 1
ATOM 546 N N . ASP A 1 73 ? 17.224 -2.520 -26.278 1.00 62.78 73 ASP A N 1
ATOM 547 C CA . ASP A 1 73 ? 17.536 -1.088 -26.303 1.00 62.78 73 ASP A CA 1
ATOM 548 C C . ASP A 1 73 ? 17.782 -0.577 -24.878 1.00 62.78 73 ASP A C 1
ATOM 550 O O . ASP A 1 73 ? 16.938 0.073 -24.264 1.00 62.78 73 ASP A O 1
ATOM 554 N N . GLY A 1 74 ? 18.979 -0.851 -24.353 1.00 57.22 74 GLY A N 1
ATOM 555 C CA . GLY A 1 74 ? 19.431 -0.366 -23.046 1.00 57.22 74 GLY A CA 1
ATOM 556 C C . GLY A 1 74 ? 19.453 1.165 -22.911 1.00 57.22 74 GLY A C 1
ATOM 557 O O . GLY A 1 74 ? 19.691 1.668 -21.814 1.00 57.22 74 GLY A O 1
ATOM 558 N N . ARG A 1 75 ? 19.173 1.915 -23.994 1.00 58.03 75 ARG A N 1
ATOM 559 C CA . ARG A 1 75 ? 18.909 3.361 -23.945 1.00 58.03 75 ARG A CA 1
ATOM 560 C C . ARG A 1 75 ? 17.504 3.718 -23.469 1.00 58.03 75 ARG A C 1
ATOM 562 O O . ARG A 1 75 ? 17.277 4.886 -23.175 1.00 58.03 75 ARG A O 1
ATOM 569 N N . ARG A 1 76 ? 16.601 2.750 -23.261 1.00 58.00 76 ARG A N 1
ATOM 570 C CA . ARG A 1 76 ? 15.462 2.888 -22.328 1.00 58.00 76 ARG A CA 1
ATOM 571 C C . ARG A 1 76 ? 15.959 2.788 -20.875 1.00 58.00 76 ARG A C 1
ATOM 573 O O . ARG A 1 76 ? 15.573 1.914 -20.111 1.00 58.00 76 ARG A O 1
ATOM 580 N N . THR A 1 77 ? 16.906 3.694 -20.624 1.00 64.69 77 THR A N 1
ATOM 581 C CA . THR A 1 77 ? 17.492 4.280 -19.415 1.00 64.69 77 THR A CA 1
ATOM 582 C C . THR A 1 77 ? 17.360 3.556 -18.078 1.00 64.69 77 THR A C 1
ATOM 584 O O . THR A 1 77 ? 16.313 3.058 -17.674 1.00 64.69 77 THR A O 1
ATOM 587 N N . ALA A 1 78 ? 18.430 3.671 -17.282 1.00 72.56 78 ALA A N 1
ATOM 588 C CA . ALA A 1 78 ? 18.370 3.463 -15.835 1.00 72.56 78 ALA A CA 1
ATOM 589 C C . ALA A 1 78 ? 17.196 4.233 -15.194 1.00 72.56 78 ALA A C 1
ATOM 591 O O . ALA A 1 78 ? 16.516 3.663 -14.356 1.00 72.56 78 ALA A O 1
ATOM 592 N N . ALA A 1 79 ? 16.880 5.442 -15.678 1.00 79.88 79 ALA A N 1
ATOM 593 C CA . ALA A 1 79 ? 15.709 6.220 -15.269 1.00 79.88 79 ALA A CA 1
ATOM 594 C C . ALA A 1 79 ? 14.366 5.475 -15.427 1.00 79.88 79 ALA A C 1
ATOM 596 O O . ALA A 1 79 ? 13.562 5.513 -14.505 1.00 79.88 79 ALA A O 1
ATOM 597 N N . ASN A 1 80 ? 14.124 4.741 -16.523 1.00 84.94 80 ASN A N 1
ATOM 598 C CA . ASN A 1 80 ? 12.883 3.964 -16.673 1.00 84.94 80 ASN A CA 1
ATOM 599 C C . ASN A 1 80 ? 12.830 2.783 -15.691 1.00 84.94 80 ASN A C 1
ATOM 601 O O . ASN A 1 80 ? 11.780 2.506 -15.117 1.00 84.94 80 ASN A O 1
ATOM 605 N N . ARG A 1 81 ? 13.965 2.108 -15.458 1.00 84.12 81 ARG A N 1
ATOM 606 C CA . ARG A 1 81 ? 14.059 1.034 -14.451 1.00 84.12 81 ARG A CA 1
ATOM 607 C C . ARG A 1 81 ? 13.908 1.565 -13.024 1.00 84.12 81 ARG A C 1
ATOM 609 O O . ARG A 1 81 ? 13.250 0.925 -12.215 1.00 84.12 81 ARG A O 1
ATOM 616 N N . GLN A 1 82 ? 14.465 2.736 -12.734 1.00 87.62 82 GLN A N 1
ATOM 617 C CA . GLN A 1 82 ? 14.338 3.423 -11.451 1.00 87.62 82 GLN A CA 1
ATOM 618 C C . GLN A 1 82 ? 12.903 3.911 -11.221 1.00 87.62 82 GLN A C 1
ATOM 620 O O . GLN A 1 82 ? 12.376 3.714 -10.134 1.00 87.62 82 GLN A O 1
ATOM 625 N N . ALA A 1 83 ? 12.239 4.462 -12.242 1.00 89.75 83 ALA A N 1
ATOM 626 C CA . ALA A 1 83 ? 10.828 4.836 -12.174 1.00 89.75 83 ALA A CA 1
ATOM 627 C C . ALA A 1 83 ? 9.931 3.613 -11.920 1.00 89.75 83 ALA A C 1
ATOM 629 O O . ALA A 1 83 ? 9.088 3.660 -11.031 1.00 89.75 83 ALA A O 1
ATOM 630 N N . MET A 1 84 ? 10.160 2.497 -12.622 1.00 89.69 84 MET A N 1
ATOM 631 C CA . MET A 1 84 ? 9.431 1.244 -12.390 1.00 89.69 84 MET A CA 1
ATOM 632 C C . MET A 1 84 ? 9.682 0.679 -10.981 1.00 89.69 84 MET A C 1
ATOM 634 O O . MET A 1 84 ? 8.741 0.268 -10.309 1.00 89.69 84 MET A O 1
ATOM 638 N N . MET A 1 85 ? 10.931 0.697 -10.505 1.00 91.12 85 MET A N 1
ATOM 639 C CA . MET A 1 85 ? 11.282 0.272 -9.145 1.00 91.12 85 MET A CA 1
ATOM 640 C C . MET A 1 85 ? 10.636 1.173 -8.082 1.00 91.12 85 MET A C 1
ATOM 642 O O . MET A 1 85 ? 10.128 0.663 -7.088 1.00 91.12 85 MET A O 1
ATOM 646 N N . GLN A 1 86 ? 10.589 2.489 -8.309 1.00 93.62 86 GLN A N 1
ATOM 647 C CA . GLN A 1 86 ? 9.912 3.439 -7.426 1.00 93.62 86 GLN A CA 1
ATOM 648 C C . GLN A 1 86 ? 8.394 3.227 -7.421 1.00 93.62 86 GLN A C 1
ATOM 650 O O . GLN A 1 86 ? 7.786 3.241 -6.357 1.00 93.62 86 GLN A O 1
ATOM 655 N N . GLN A 1 87 ? 7.778 2.989 -8.583 1.00 94.56 87 GLN A N 1
ATOM 656 C CA . GLN A 1 87 ? 6.359 2.635 -8.663 1.00 94.56 87 GLN A CA 1
ATOM 657 C C . GLN A 1 87 ? 6.074 1.348 -7.884 1.00 94.56 87 GLN A C 1
ATOM 659 O O . GLN A 1 87 ? 5.144 1.330 -7.083 1.00 94.56 87 GLN A O 1
ATOM 664 N N . MET A 1 88 ? 6.908 0.314 -8.038 1.00 94.50 88 MET A N 1
ATOM 665 C CA . MET A 1 88 ? 6.766 -0.933 -7.285 1.00 94.50 88 MET A CA 1
ATOM 666 C C . MET A 1 88 ? 6.904 -0.704 -5.771 1.00 94.50 88 MET A C 1
ATOM 668 O O . MET A 1 88 ? 6.058 -1.165 -5.008 1.00 94.50 88 MET A O 1
ATOM 672 N N . ALA A 1 89 ? 7.903 0.070 -5.333 1.00 94.69 89 ALA A N 1
ATOM 673 C CA . ALA A 1 89 ? 8.068 0.445 -3.928 1.00 94.69 89 ALA A CA 1
ATOM 674 C C . ALA A 1 89 ? 6.828 1.176 -3.378 1.00 94.69 89 ALA A C 1
ATOM 676 O O . ALA A 1 89 ? 6.320 0.798 -2.326 1.00 94.69 89 ALA A O 1
ATOM 677 N N . ASN A 1 90 ? 6.288 2.146 -4.123 1.00 96.00 90 ASN A N 1
ATOM 678 C CA . ASN A 1 90 ? 5.079 2.881 -3.743 1.00 96.00 90 ASN A CA 1
ATOM 679 C C . ASN A 1 90 ? 3.837 1.970 -3.671 1.00 96.00 90 ASN A C 1
ATOM 681 O O . ASN A 1 90 ? 3.009 2.128 -2.779 1.00 96.00 90 ASN A O 1
ATOM 685 N N . THR A 1 91 ? 3.694 0.996 -4.580 1.00 94.12 91 THR A N 1
ATOM 686 C CA . THR A 1 91 ? 2.585 0.026 -4.498 1.00 94.12 91 THR A CA 1
ATOM 687 C C . THR A 1 91 ? 2.720 -0.903 -3.293 1.00 94.12 91 THR A C 1
ATOM 689 O O . THR A 1 91 ? 1.718 -1.224 -2.661 1.00 94.12 91 THR A O 1
ATOM 692 N N . LEU A 1 92 ? 3.944 -1.294 -2.918 1.00 94.75 92 LEU A N 1
ATOM 693 C CA . LEU A 1 92 ? 4.182 -2.115 -1.729 1.00 94.75 92 LEU A CA 1
ATOM 694 C C . LEU A 1 92 ? 3.875 -1.345 -0.438 1.00 94.75 92 LEU A C 1
ATOM 696 O O . LEU A 1 92 ? 3.226 -1.902 0.445 1.00 94.75 92 LEU A O 1
ATOM 700 N N . THR A 1 93 ? 4.262 -0.067 -0.337 1.00 94.88 93 THR A N 1
ATOM 701 C CA . THR A 1 93 ? 3.899 0.762 0.826 1.00 94.88 93 THR A CA 1
ATOM 702 C C . THR A 1 93 ? 2.394 1.008 0.904 1.00 94.88 93 THR A C 1
ATOM 704 O O . THR A 1 93 ? 1.838 0.946 1.996 1.00 94.88 93 THR A O 1
ATOM 707 N N . GLN A 1 94 ? 1.711 1.198 -0.230 1.00 93.19 94 GLN A N 1
ATOM 708 C CA . GLN A 1 94 ? 0.250 1.313 -0.268 1.00 93.19 94 GLN A CA 1
ATOM 709 C C . GLN A 1 94 ? -0.447 0.020 0.191 1.00 93.19 94 GLN A C 1
ATOM 711 O O . GLN A 1 94 ? -1.388 0.079 0.979 1.00 93.19 94 GLN A O 1
ATOM 716 N N . ILE A 1 95 ? 0.013 -1.152 -0.262 1.00 92.75 95 ILE A N 1
ATOM 717 C CA . ILE A 1 95 ? -0.533 -2.447 0.180 1.00 92.75 95 ILE A CA 1
ATOM 718 C C . ILE A 1 95 ? -0.313 -2.645 1.683 1.00 92.75 95 ILE A C 1
ATOM 720 O O . ILE A 1 95 ? -1.233 -3.084 2.370 1.00 92.75 95 ILE A O 1
ATOM 724 N N . GLN A 1 96 ? 0.875 -2.315 2.200 1.00 91.69 96 GLN A N 1
ATOM 725 C CA . GLN A 1 96 ? 1.156 -2.435 3.631 1.00 91.69 96 GLN A CA 1
ATOM 726 C C . GLN A 1 96 ? 0.253 -1.513 4.456 1.00 91.69 96 GLN A C 1
ATOM 728 O O . GLN A 1 96 ? -0.375 -1.965 5.403 1.00 91.69 96 GLN A O 1
ATOM 733 N N . HIS A 1 97 ? 0.099 -0.262 4.028 1.00 93.50 97 HIS A N 1
ATOM 734 C CA . HIS A 1 97 ? -0.773 0.709 4.675 1.00 93.50 97 HIS A CA 1
ATOM 735 C C . HIS A 1 97 ? -2.234 0.234 4.782 1.00 93.50 97 HIS A C 1
ATOM 737 O O . HIS A 1 97 ? -2.834 0.318 5.851 1.00 93.50 97 HIS A O 1
ATOM 743 N N . HIS A 1 98 ? -2.792 -0.336 3.708 1.00 92.81 98 HIS A N 1
ATOM 744 C CA . HIS A 1 98 ? -4.150 -0.899 3.735 1.00 92.81 98 HIS A CA 1
ATOM 745 C C . HIS A 1 98 ? -4.269 -2.124 4.654 1.00 92.81 98 HIS A C 1
ATOM 747 O O . HIS A 1 98 ? -5.292 -2.289 5.323 1.00 92.81 98 HIS A O 1
ATOM 753 N N . LYS A 1 99 ? -3.233 -2.974 4.723 1.00 92.00 99 LYS A N 1
ATOM 754 C CA . LYS A 1 99 ? -3.176 -4.089 5.687 1.00 92.00 99 LYS A CA 1
ATOM 755 C C . LYS A 1 99 ? -3.158 -3.579 7.123 1.00 92.00 99 LYS A C 1
ATOM 757 O O . LYS A 1 99 ? -3.933 -4.063 7.937 1.00 92.00 99 LYS A O 1
ATOM 762 N N . ASP A 1 100 ? -2.331 -2.583 7.420 1.00 93.56 100 ASP A N 1
ATOM 763 C CA . ASP A 1 100 ? -2.228 -2.011 8.763 1.00 93.56 100 ASP A CA 1
ATOM 764 C C . ASP A 1 100 ? -3.564 -1.371 9.186 1.00 93.56 100 ASP A C 1
ATOM 766 O O . ASP A 1 100 ? -4.058 -1.632 10.282 1.00 93.56 100 ASP A O 1
ATOM 770 N N . LEU A 1 101 ? -4.224 -0.625 8.293 1.00 95.44 101 LEU A N 1
ATOM 771 C CA . LEU A 1 101 ? -5.546 -0.051 8.561 1.00 95.44 101 LEU A CA 1
ATOM 772 C C . LEU A 1 101 ? -6.599 -1.133 8.859 1.00 95.44 101 LEU A C 1
ATOM 774 O O . LEU A 1 101 ? -7.316 -1.056 9.855 1.00 95.44 101 LEU A O 1
ATOM 778 N N . THR A 1 102 ? -6.684 -2.164 8.017 1.00 95.25 102 THR A N 1
ATOM 779 C CA . THR A 1 102 ? -7.669 -3.248 8.185 1.00 95.25 102 THR A CA 1
ATOM 780 C C . THR A 1 102 ? -7.386 -4.129 9.405 1.00 95.25 102 THR A C 1
ATOM 782 O O . THR A 1 102 ? -8.328 -4.527 10.093 1.00 95.25 102 THR A O 1
ATOM 785 N N . ALA A 1 103 ? -6.114 -4.376 9.732 1.00 95.75 103 ALA A N 1
ATOM 786 C CA . ALA A 1 103 ? -5.713 -5.051 10.963 1.00 95.75 103 ALA A CA 1
ATOM 787 C C . ALA A 1 103 ? -6.065 -4.223 12.206 1.00 95.75 103 ALA A C 1
ATOM 789 O O . ALA A 1 103 ? -6.604 -4.770 13.164 1.00 95.75 103 ALA A O 1
ATOM 790 N N . GLY A 1 104 ? -5.810 -2.912 12.188 1.00 96.94 104 GLY A N 1
ATOM 791 C CA . GLY A 1 104 ? -6.110 -2.026 13.313 1.00 96.94 104 GLY A CA 1
ATOM 792 C C . GLY A 1 104 ? -7.610 -1.914 13.589 1.00 96.94 104 GLY A C 1
ATOM 793 O O . GLY A 1 104 ? -8.030 -2.069 14.732 1.00 96.94 104 GLY A O 1
ATOM 794 N N . ILE A 1 105 ? -8.436 -1.765 12.544 1.00 97.31 105 ILE A N 1
ATOM 795 C CA . ILE A 1 105 ? -9.906 -1.803 12.661 1.00 97.31 105 ILE A CA 1
ATOM 796 C C . ILE A 1 105 ? -10.364 -3.116 13.318 1.00 97.31 105 ILE A C 1
ATOM 798 O O . ILE A 1 105 ? -11.167 -3.094 14.250 1.00 97.31 105 ILE A O 1
ATOM 802 N N . LEU A 1 106 ? -9.835 -4.261 12.870 1.00 97.00 106 LEU A N 1
ATOM 803 C CA . LEU A 1 106 ? -10.178 -5.566 13.442 1.00 97.00 106 LEU A CA 1
ATOM 804 C C . LEU A 1 106 ? -9.695 -5.720 14.895 1.00 97.00 106 LEU A C 1
ATOM 806 O O . LEU A 1 106 ? -10.404 -6.314 15.704 1.00 97.00 106 LEU A O 1
ATOM 810 N N . ALA A 1 107 ? -8.514 -5.201 15.232 1.00 97.50 107 ALA A N 1
ATOM 811 C CA . ALA A 1 107 ? -7.962 -5.245 16.583 1.00 97.50 107 ALA A CA 1
ATOM 812 C C . ALA A 1 107 ? -8.813 -4.431 17.570 1.00 97.50 107 ALA A C 1
ATOM 814 O O . ALA A 1 107 ? -9.205 -4.962 18.609 1.00 97.50 107 ALA A O 1
ATOM 815 N N . ILE A 1 108 ? -9.179 -3.196 17.206 1.00 97.88 108 ILE A N 1
ATOM 816 C CA . ILE A 1 108 ? -10.037 -2.325 18.025 1.00 97.88 108 ILE A CA 1
ATOM 817 C C . ILE A 1 108 ? -11.411 -2.976 18.243 1.00 97.88 108 ILE A C 1
ATOM 819 O O . ILE A 1 108 ? -11.876 -3.026 19.372 1.00 97.88 108 ILE A O 1
ATOM 823 N N . ILE A 1 109 ? -12.034 -3.555 17.207 1.00 97.44 109 ILE A N 1
ATOM 824 C CA . ILE A 1 109 ? -13.341 -4.236 17.337 1.00 97.44 109 ILE A CA 1
ATOM 825 C C . ILE A 1 109 ? -13.275 -5.483 18.241 1.00 97.44 109 ILE A C 1
ATOM 827 O O . ILE A 1 109 ? -14.290 -5.875 18.818 1.00 97.44 109 ILE A O 1
ATOM 831 N N . ARG A 1 110 ? -12.117 -6.150 18.332 1.00 95.94 110 ARG A N 1
ATOM 832 C CA . ARG A 1 110 ? -11.960 -7.398 19.098 1.00 95.94 110 ARG A CA 1
ATOM 833 C C . ARG A 1 110 ? -11.601 -7.186 20.563 1.00 95.94 110 ARG A C 1
ATOM 835 O O . ARG A 1 110 ? -12.067 -7.968 21.385 1.00 95.94 110 ARG A O 1
ATOM 842 N N . GLU A 1 111 ? -10.753 -6.205 20.851 1.00 97.44 111 GLU A N 1
ATOM 843 C CA . GLU A 1 111 ? -10.110 -6.041 22.163 1.00 97.44 111 GLU A CA 1
ATOM 844 C C . GLU A 1 111 ? -10.283 -4.629 22.747 1.00 97.44 111 GLU A C 1
ATOM 846 O O . GLU A 1 111 ? -10.109 -4.442 23.947 1.00 97.44 111 GLU A O 1
ATOM 851 N N . GLY A 1 112 ? -10.638 -3.638 21.922 1.00 95.00 112 GLY A N 1
ATOM 852 C CA . GLY A 1 112 ? -10.829 -2.264 22.371 1.00 95.00 112 GLY A CA 1
ATOM 853 C C . GLY A 1 112 ? -12.075 -2.095 23.234 1.00 95.00 112 GLY A C 1
ATOM 854 O O . GLY A 1 112 ? -13.057 -2.834 23.117 1.00 95.00 112 GLY A O 1
ATOM 855 N N . ASP A 1 113 ? -12.050 -1.084 24.101 1.00 96.69 113 ASP A N 1
ATOM 856 C CA . ASP A 1 113 ? -13.180 -0.800 24.977 1.00 96.69 113 ASP A CA 1
ATOM 857 C C . ASP A 1 113 ? -14.423 -0.295 24.207 1.00 96.69 113 ASP A C 1
ATOM 859 O O . ASP A 1 113 ? -14.428 -0.086 22.986 1.00 96.69 113 ASP A O 1
ATOM 863 N N . THR A 1 114 ? -15.529 -0.118 24.932 1.00 97.06 114 THR A N 1
ATOM 864 C CA . THR A 1 114 ? -16.804 0.324 24.349 1.00 97.06 114 THR A CA 1
ATOM 865 C C . THR A 1 114 ? -16.766 1.739 23.771 1.00 97.06 114 THR A C 1
ATOM 867 O O . THR A 1 114 ? -17.551 2.036 22.871 1.00 97.06 114 THR A O 1
ATOM 870 N N . ASP A 1 115 ? -15.896 2.613 24.280 1.00 97.00 115 ASP A N 1
ATOM 871 C CA . ASP A 1 115 ? -15.767 3.997 23.828 1.00 97.00 115 ASP A CA 1
ATOM 872 C C . ASP A 1 115 ? -14.882 4.084 22.580 1.00 97.00 115 ASP A C 1
ATOM 874 O O . ASP A 1 115 ? -15.308 4.654 21.577 1.00 97.00 115 ASP A O 1
ATOM 878 N N . SER A 1 116 ? -13.721 3.427 22.570 1.00 95.81 116 SER A N 1
ATOM 879 C CA . SER A 1 116 ? -12.844 3.331 21.395 1.00 95.81 116 SER A CA 1
ATOM 880 C C . SER A 1 116 ? -13.526 2.598 20.235 1.00 95.81 116 SER A C 1
ATOM 882 O O . SER A 1 116 ? -13.487 3.069 19.095 1.00 95.81 116 SER A O 1
ATOM 884 N N . THR A 1 117 ? -14.262 1.515 20.514 1.00 97.62 117 THR A N 1
ATOM 885 C CA . THR A 1 117 ? -15.108 0.842 19.510 1.00 97.62 117 THR A CA 1
ATOM 886 C C . THR A 1 117 ? -16.268 1.735 19.047 1.00 97.62 117 THR A C 1
ATOM 888 O O . THR A 1 117 ? -16.603 1.757 17.860 1.00 97.62 117 THR A O 1
ATOM 891 N N . GLY A 1 118 ? -16.872 2.514 19.950 1.00 97.75 118 GLY A N 1
ATOM 892 C CA . GLY A 1 118 ? -17.919 3.484 19.617 1.00 97.75 118 GLY A CA 1
ATOM 893 C C . GLY A 1 118 ? -17.419 4.604 18.697 1.00 97.75 118 GLY A C 1
ATOM 894 O O . GLY A 1 118 ? -18.021 4.856 17.649 1.00 97.75 118 GLY A O 1
ATOM 895 N N . ARG A 1 119 ? -16.282 5.221 19.046 1.00 96.44 119 ARG A N 1
ATOM 896 C CA . ARG A 1 119 ? -15.573 6.237 18.251 1.00 96.44 119 ARG A CA 1
ATOM 897 C C . ARG A 1 119 ? -15.191 5.699 16.872 1.00 96.44 119 ARG A C 1
ATOM 899 O O . ARG A 1 119 ? -15.461 6.369 15.874 1.00 96.44 119 ARG A O 1
ATOM 906 N N . LEU A 1 120 ? -14.666 4.473 16.798 1.00 97.38 120 LEU A N 1
ATOM 907 C CA . LEU A 1 120 ? -14.354 3.799 15.535 1.00 97.38 120 LEU A CA 1
ATOM 908 C C . LEU A 1 120 ? -15.587 3.673 14.629 1.00 97.38 120 LEU A C 1
ATOM 910 O O . LEU A 1 120 ? -15.545 4.050 13.459 1.00 97.38 120 LEU A O 1
ATOM 914 N N . MET A 1 121 ? -16.696 3.155 15.162 1.00 97.62 121 MET A N 1
ATOM 915 C CA . MET A 1 121 ? -17.918 2.936 14.383 1.00 97.62 121 MET A CA 1
ATOM 916 C C . MET A 1 121 ? -18.564 4.248 13.921 1.00 97.62 121 MET A C 1
ATOM 918 O O . MET A 1 121 ? -19.134 4.300 12.829 1.00 97.62 121 MET A O 1
ATOM 922 N N . GLU A 1 122 ? -18.457 5.312 14.717 1.00 96.56 122 GLU A N 1
ATOM 923 C CA . GLU A 1 122 ? -18.927 6.648 14.348 1.00 96.56 122 GLU A CA 1
ATOM 924 C C . GLU A 1 122 ? -18.064 7.278 13.241 1.00 96.56 122 GLU A C 1
ATOM 926 O O . GLU A 1 122 ? -18.608 7.834 12.283 1.00 96.56 122 GLU A O 1
ATOM 931 N N . LEU A 1 123 ? -16.735 7.122 13.312 1.00 96.19 123 LEU A N 1
ATOM 932 C CA . LEU A 1 123 ? -15.815 7.516 12.240 1.00 96.19 123 LEU A CA 1
ATOM 933 C C . LEU A 1 123 ? -16.108 6.751 10.945 1.00 96.19 123 LEU A C 1
ATOM 935 O O . LEU A 1 123 ? -16.315 7.382 9.909 1.00 96.19 123 LEU A O 1
ATOM 939 N N . ILE A 1 124 ? -16.221 5.418 10.992 1.00 96.50 124 ILE A N 1
ATOM 940 C CA . ILE A 1 124 ? -16.538 4.577 9.819 1.00 96.50 124 ILE A CA 1
ATOM 941 C C . ILE A 1 124 ? -17.832 5.043 9.132 1.00 96.50 124 ILE A C 1
ATOM 943 O O . ILE A 1 124 ? -17.879 5.144 7.907 1.00 96.50 124 ILE A O 1
ATOM 947 N N . ARG A 1 125 ? -18.875 5.388 9.899 1.00 95.62 125 ARG A N 1
ATOM 948 C CA . ARG A 1 125 ? -20.157 5.883 9.357 1.00 95.62 125 ARG A CA 1
ATOM 949 C C . ARG A 1 125 ? -20.075 7.267 8.711 1.00 95.62 125 ARG A C 1
ATOM 951 O O . ARG A 1 125 ? -20.896 7.571 7.848 1.00 95.62 125 ARG A O 1
ATOM 958 N N . LYS A 1 126 ? -19.125 8.103 9.135 1.00 94.44 126 LYS A N 1
ATOM 959 C CA . LYS A 1 126 ? -18.901 9.469 8.628 1.00 94.44 126 LYS A CA 1
ATOM 960 C C . LYS A 1 126 ? -17.784 9.569 7.586 1.00 94.44 126 LYS A C 1
ATOM 962 O O . LYS A 1 126 ? -17.615 10.631 6.991 1.00 94.44 126 LYS A O 1
ATOM 967 N N . THR A 1 127 ? -17.038 8.488 7.363 1.00 90.12 127 THR A N 1
ATOM 968 C CA . THR A 1 127 ? -15.844 8.447 6.510 1.00 90.12 127 THR A CA 1
ATOM 969 C C . THR A 1 127 ? -16.181 8.827 5.066 1.00 90.12 127 THR A C 1
ATOM 971 O O . THR A 1 127 ? -16.887 8.102 4.368 1.00 90.12 127 THR A O 1
ATOM 974 N N . GLN A 1 128 ? -15.637 9.958 4.611 1.00 87.75 128 GLN A N 1
ATOM 975 C CA . GLN A 1 128 ? -15.595 10.355 3.193 1.00 87.75 128 GLN A CA 1
ATOM 976 C C . GLN A 1 128 ? -14.183 10.202 2.611 1.00 87.75 128 GLN A C 1
ATOM 978 O O . GLN A 1 128 ? -14.030 9.851 1.445 1.00 87.75 128 GLN A O 1
ATOM 983 N N . ASP A 1 129 ? -13.164 10.420 3.444 1.00 89.94 129 ASP A N 1
ATOM 984 C CA . ASP A 1 129 ? -11.762 10.110 3.186 1.00 89.94 129 ASP A CA 1
ATOM 985 C C . ASP A 1 129 ? -11.206 9.277 4.350 1.00 89.94 129 ASP A C 1
ATOM 987 O O . ASP A 1 129 ? -11.619 9.443 5.499 1.00 89.94 129 ASP A O 1
ATOM 991 N N . LEU A 1 130 ? -10.273 8.373 4.050 1.00 91.69 130 LEU A N 1
ATOM 992 C CA . LEU A 1 130 ? -9.718 7.432 5.021 1.00 91.69 130 LEU A CA 1
ATOM 993 C C . LEU A 1 130 ? -8.706 8.078 5.977 1.00 91.69 130 LEU A C 1
ATOM 995 O O . LEU A 1 130 ? -8.447 7.488 7.019 1.00 91.69 130 LEU A O 1
ATOM 999 N N . THR A 1 131 ? -8.162 9.264 5.677 1.00 92.44 131 THR A N 1
ATOM 1000 C CA . THR A 1 131 ? -7.073 9.884 6.460 1.00 92.44 131 THR A CA 1
ATOM 1001 C C . THR A 1 131 ? -7.410 10.062 7.946 1.00 92.44 131 THR A C 1
ATOM 1003 O O . THR A 1 131 ? -6.569 9.776 8.799 1.00 92.44 131 THR A O 1
ATOM 1006 N N . GLU A 1 132 ? -8.628 10.501 8.283 1.00 92.75 132 GLU A N 1
ATOM 1007 C CA . GLU A 1 132 ? -9.055 10.676 9.683 1.00 92.75 132 GLU A CA 1
ATOM 1008 C C . GLU A 1 132 ? -9.229 9.330 10.403 1.00 92.75 132 GLU A C 1
ATOM 1010 O O . GLU A 1 132 ? -8.747 9.154 11.523 1.00 92.75 132 GLU A O 1
ATOM 1015 N N . LEU A 1 133 ? -9.861 8.358 9.734 1.00 96.00 133 LEU A N 1
ATOM 1016 C CA . LEU A 1 133 ? -10.056 6.999 10.244 1.00 96.00 133 LEU A CA 1
ATOM 1017 C C . LEU A 1 133 ? -8.713 6.295 10.491 1.00 96.00 133 LEU A C 1
ATOM 1019 O O . LEU A 1 133 ? -8.520 5.657 11.519 1.00 96.00 133 LEU A O 1
ATOM 1023 N N . ASP A 1 134 ? -7.773 6.436 9.565 1.00 96.06 134 ASP A N 1
ATOM 1024 C CA . ASP A 1 134 ? -6.433 5.857 9.618 1.00 96.06 134 ASP A CA 1
ATOM 1025 C C . ASP A 1 134 ? -5.526 6.533 10.661 1.00 96.06 134 ASP A C 1
ATOM 1027 O O . ASP A 1 134 ? -4.762 5.861 11.360 1.00 96.06 134 ASP A O 1
ATOM 1031 N N . ALA A 1 135 ? -5.634 7.853 10.837 1.00 95.25 135 ALA A N 1
ATOM 1032 C CA . ALA A 1 135 ? -4.998 8.541 11.957 1.00 95.25 135 ALA A CA 1
ATOM 1033 C C . ALA A 1 135 ? -5.512 8.009 13.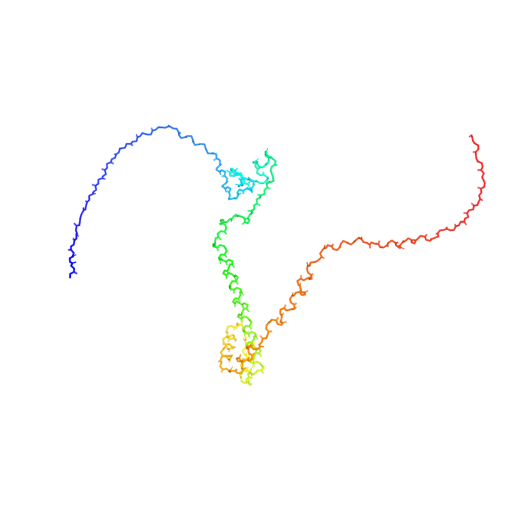304 1.00 95.25 135 ALA A C 1
ATOM 1035 O O . ALA A 1 135 ? -4.693 7.630 14.140 1.00 95.25 135 ALA A O 1
ATOM 1036 N N . PHE A 1 136 ? -6.835 7.908 13.468 1.00 97.00 136 PHE A N 1
ATOM 1037 C CA . PHE A 1 136 ? -7.467 7.359 14.668 1.00 97.00 136 PHE A CA 1
ATOM 1038 C C . PHE A 1 136 ? -7.037 5.910 14.943 1.00 97.00 136 PHE A C 1
ATOM 1040 O O . PHE A 1 136 ? -6.536 5.614 16.024 1.00 97.00 136 PHE A O 1
ATOM 1047 N N . VAL A 1 137 ? -7.152 5.018 13.953 1.00 97.62 137 VAL A N 1
ATOM 1048 C CA . VAL A 1 137 ? -6.814 3.594 14.108 1.00 97.62 137 VAL A CA 1
ATOM 1049 C C . VAL A 1 137 ? -5.355 3.406 14.535 1.00 97.62 137 VAL A C 1
ATOM 1051 O O . VAL A 1 137 ? -5.079 2.600 15.420 1.00 97.62 137 VAL A O 1
ATOM 1054 N N . ARG A 1 138 ? -4.410 4.166 13.965 1.00 97.06 138 ARG A N 1
ATOM 1055 C CA . ARG A 1 138 ? -2.994 4.094 14.368 1.00 97.06 138 ARG A CA 1
ATOM 1056 C C . ARG A 1 138 ? -2.705 4.663 15.753 1.00 97.06 138 ARG A C 1
ATOM 1058 O O . ARG A 1 138 ? -1.713 4.252 16.348 1.00 97.06 138 ARG A O 1
ATOM 1065 N N . ASP A 1 139 ? -3.470 5.647 16.210 1.00 97.62 139 ASP A N 1
ATOM 1066 C CA . ASP A 1 139 ? -3.290 6.252 17.533 1.00 97.62 139 ASP A CA 1
ATOM 1067 C C . ASP A 1 139 ? -3.829 5.321 18.626 1.00 97.62 139 ASP A C 1
ATOM 1069 O O . ASP A 1 139 ? -3.137 5.032 19.601 1.00 97.62 139 ASP A O 1
ATOM 1073 N N . GLU A 1 140 ? -5.005 4.740 18.390 1.00 97.38 140 GLU A N 1
ATOM 1074 C CA . GLU A 1 140 ? -5.657 3.780 19.282 1.00 97.38 140 GLU A CA 1
ATOM 1075 C C . GLU A 1 140 ? -4.826 2.483 19.414 1.00 97.38 140 GLU A C 1
ATOM 1077 O O . GLU A 1 140 ? -4.530 2.051 20.526 1.00 97.38 140 GLU A O 1
ATOM 1082 N N . VAL A 1 141 ? -4.319 1.932 18.296 1.00 97.44 141 VAL A N 1
ATOM 1083 C CA . VAL A 1 141 ? -3.410 0.759 18.284 1.00 97.44 141 VAL A CA 1
ATOM 1084 C C . VAL A 1 141 ? -2.095 1.010 19.038 1.00 97.44 141 VAL A C 1
ATOM 1086 O O . VAL A 1 141 ? -1.498 0.059 19.527 1.00 97.44 141 VAL A O 1
ATOM 1089 N N . LYS A 1 142 ? -1.623 2.260 19.142 1.00 97.19 142 LYS A N 1
ATOM 1090 C CA . LYS A 1 142 ? -0.411 2.612 19.913 1.00 97.19 142 LYS A CA 1
ATOM 1091 C C . LYS A 1 142 ? -0.686 2.925 21.380 1.00 97.19 142 LYS A C 1
ATOM 1093 O O . LYS A 1 142 ? 0.241 2.881 22.186 1.00 97.19 142 LYS A O 1
ATOM 1098 N N . SER A 1 143 ? -1.911 3.331 21.699 1.00 96.69 143 SER A N 1
ATOM 1099 C CA . SER A 1 143 ? -2.285 3.809 23.031 1.00 96.69 143 SER A CA 1
ATOM 1100 C C . SER A 1 143 ? -2.757 2.674 23.937 1.00 96.69 143 SER A C 1
ATOM 1102 O O . SER A 1 143 ? -2.506 2.718 25.141 1.00 96.69 143 SER A O 1
ATOM 1104 N N . ASP A 1 144 ? -3.389 1.644 23.367 1.00 97.12 144 ASP A N 1
ATOM 1105 C CA . ASP A 1 144 ? -3.862 0.467 24.093 1.00 97.12 144 ASP A CA 1
ATOM 1106 C C . ASP A 1 144 ? -2.978 -0.771 23.796 1.00 97.12 144 ASP A C 1
ATOM 1108 O O . ASP A 1 144 ? -2.964 -1.267 22.664 1.00 97.12 144 ASP A O 1
ATOM 1112 N N . PRO A 1 145 ? -2.265 -1.330 24.797 1.00 96.44 145 PRO A N 1
ATOM 1113 C CA . PRO A 1 145 ? -1.386 -2.486 24.608 1.00 96.44 145 PRO A CA 1
ATOM 1114 C C . PRO A 1 145 ? -2.137 -3.801 24.333 1.00 96.44 145 PRO A C 1
ATOM 1116 O O . PRO A 1 145 ? -1.540 -4.758 23.829 1.00 96.44 145 PRO A O 1
ATOM 1119 N N . ALA A 1 146 ? -3.427 -3.894 24.667 1.00 96.75 146 ALA A N 1
ATOM 1120 C CA . ALA A 1 146 ? -4.259 -5.042 24.326 1.00 96.75 146 ALA A CA 1
ATOM 1121 C C . ALA A 1 146 ? -4.623 -5.004 22.833 1.00 96.75 146 ALA A C 1
ATOM 1123 O O . ALA A 1 146 ? -4.457 -6.011 22.136 1.00 96.75 146 ALA A O 1
ATOM 1124 N N . ILE A 1 147 ? -4.986 -3.823 22.316 1.00 97.19 147 ILE A N 1
ATOM 1125 C CA . ILE A 1 147 ? -5.196 -3.590 20.878 1.00 97.19 147 ILE A CA 1
ATOM 1126 C C . ILE A 1 147 ? -3.883 -3.777 20.098 1.00 97.19 147 ILE A C 1
ATOM 1128 O O . ILE A 1 147 ? -3.891 -4.476 19.084 1.00 97.19 147 ILE A O 1
ATOM 1132 N N . GLU A 1 148 ? -2.748 -3.244 20.571 1.00 97.00 148 GLU A N 1
ATOM 1133 C CA . GLU A 1 148 ? -1.421 -3.433 19.948 1.00 97.00 148 GLU A CA 1
ATOM 1134 C C . GLU A 1 148 ? -1.070 -4.925 19.808 1.00 97.00 148 GLU A C 1
ATOM 1136 O O . GLU A 1 148 ? -0.674 -5.415 18.744 1.00 97.00 148 GLU A O 1
ATOM 1141 N N . LYS A 1 149 ? -1.282 -5.691 20.884 1.00 96.62 149 LYS A N 1
ATOM 1142 C CA . LYS A 1 149 ? -1.073 -7.139 20.887 1.00 96.62 149 LYS A CA 1
ATOM 1143 C C . LYS A 1 149 ? -2.022 -7.846 19.918 1.00 96.62 149 LYS A C 1
ATOM 1145 O O . LYS A 1 149 ? -1.574 -8.712 19.168 1.00 96.62 149 LYS A O 1
ATOM 1150 N N . ALA A 1 150 ? -3.309 -7.496 19.915 1.00 95.56 150 ALA A N 1
ATOM 1151 C CA . ALA A 1 150 ? -4.287 -8.075 18.997 1.00 95.56 150 ALA A CA 1
ATOM 1152 C C . ALA A 1 150 ? -3.903 -7.802 17.532 1.00 95.56 150 ALA A C 1
ATOM 1154 O O . ALA A 1 150 ? -3.868 -8.741 16.734 1.00 95.56 150 ALA A O 1
ATOM 1155 N N . PHE A 1 151 ? -3.515 -6.564 17.211 1.00 96.44 151 PHE A N 1
ATOM 1156 C CA . PHE A 1 151 ? -3.031 -6.126 15.900 1.00 96.44 151 PHE A CA 1
ATOM 1157 C C . PHE A 1 151 ? -1.884 -7.004 15.379 1.00 96.44 151 PHE A C 1
ATOM 1159 O O . PHE A 1 151 ? -1.971 -7.548 14.276 1.00 96.44 151 PHE A O 1
ATOM 1166 N N . HIS A 1 152 ? -0.849 -7.231 16.193 1.00 93.94 152 HIS A N 1
ATOM 1167 C CA . HIS A 1 152 ? 0.300 -8.053 15.799 1.00 93.94 152 HIS A CA 1
ATOM 1168 C C . HIS A 1 152 ? 0.007 -9.559 15.673 1.00 93.94 152 HIS A C 1
ATOM 1170 O O . HIS A 1 152 ? 0.797 -10.273 15.056 1.00 93.94 152 HIS A O 1
ATOM 1176 N N . THR A 1 153 ? -1.111 -10.058 16.213 1.00 93.38 153 THR A N 1
ATOM 1177 C CA . THR A 1 153 ? -1.516 -11.474 16.062 1.00 93.38 153 THR A CA 1
ATOM 1178 C C . THR A 1 153 ? -2.327 -11.771 14.796 1.00 93.38 153 THR A C 1
ATOM 1180 O O . THR A 1 153 ? -2.702 -12.922 14.573 1.00 93.38 153 THR A O 1
ATOM 1183 N N . ILE A 1 154 ? -2.616 -10.768 13.959 1.00 91.44 154 ILE A N 1
ATOM 1184 C CA . ILE A 1 154 ? -3.420 -10.947 12.744 1.00 91.44 154 ILE A CA 1
ATOM 1185 C C . ILE A 1 154 ? -2.575 -11.605 11.642 1.00 91.44 154 ILE A C 1
ATOM 1187 O O . ILE A 1 154 ? -1.699 -10.986 11.036 1.00 91.44 154 ILE A O 1
ATOM 1191 N N . ASP A 1 155 ? -2.862 -12.881 11.373 1.00 86.12 155 ASP A N 1
ATOM 1192 C CA . ASP A 1 155 ? -2.201 -13.660 10.326 1.00 86.12 155 ASP A CA 1
ATOM 1193 C C . ASP A 1 155 ? -2.710 -13.281 8.926 1.00 86.12 155 ASP A C 1
ATOM 1195 O O . ASP A 1 155 ? -3.767 -13.715 8.461 1.00 86.12 155 ASP A O 1
ATOM 1199 N N . TRP A 1 156 ? -1.902 -12.488 8.225 1.00 81.94 156 TRP A N 1
ATOM 1200 C CA . TRP A 1 156 ? -2.126 -12.125 6.829 1.00 81.94 156 TRP A CA 1
ATOM 1201 C C . TRP A 1 156 ? -1.736 -13.222 5.826 1.00 81.94 156 TRP A C 1
ATOM 1203 O O . TRP A 1 156 ? -2.235 -13.201 4.698 1.00 81.94 156 TRP A O 1
ATOM 1213 N N . GLN A 1 157 ? -0.880 -14.180 6.194 1.00 74.31 157 GLN A N 1
ATOM 1214 C CA . GLN A 1 157 ? -0.432 -15.253 5.295 1.00 74.31 157 GLN A CA 1
ATOM 1215 C C . GLN A 1 157 ? -1.533 -16.293 5.067 1.00 74.31 157 GLN A C 1
ATOM 1217 O O . GLN A 1 157 ? -1.687 -16.768 3.940 1.00 74.31 157 GLN A O 1
ATOM 1222 N N . ALA A 1 158 ? -2.370 -16.559 6.077 1.00 70.12 158 ALA A N 1
ATOM 1223 C CA . ALA A 1 158 ? -3.558 -17.410 5.944 1.00 70.12 158 ALA A CA 1
ATOM 1224 C C . ALA A 1 158 ? -4.477 -16.996 4.775 1.00 70.12 158 ALA A C 1
ATOM 1226 O O . ALA A 1 158 ? -5.061 -17.853 4.114 1.00 70.12 158 ALA A O 1
ATOM 1227 N N . THR A 1 159 ? -4.568 -15.695 4.465 1.00 67.50 159 THR A N 1
ATOM 1228 C CA . THR A 1 159 ? -5.387 -15.194 3.342 1.00 67.50 159 THR A CA 1
ATOM 1229 C C . THR A 1 159 ? -4.751 -15.375 1.959 1.00 67.50 159 THR A C 1
ATOM 1231 O O . THR A 1 159 ? -5.457 -15.300 0.955 1.00 67.50 159 THR A O 1
ATOM 1234 N N . GLN A 1 160 ? -3.443 -15.649 1.870 1.00 61.53 160 GLN A N 1
ATOM 1235 C CA . GLN A 1 160 ? -2.743 -15.781 0.584 1.00 61.53 160 GLN A CA 1
ATOM 1236 C C . GLN A 1 160 ? -2.948 -17.152 -0.074 1.00 61.53 160 GLN A C 1
ATOM 1238 O O . GLN A 1 160 ? -2.995 -17.232 -1.295 1.00 61.53 160 GLN A O 1
ATOM 1243 N N . LEU A 1 161 ? -3.166 -18.221 0.701 1.00 53.59 161 LEU A N 1
ATOM 1244 C CA . LEU A 1 161 ? -3.374 -19.578 0.163 1.00 53.59 161 LEU A CA 1
ATOM 1245 C C . LEU A 1 161 ? -4.681 -19.739 -0.650 1.00 53.59 161 LEU A C 1
ATOM 1247 O O . LEU A 1 161 ? -4.913 -20.789 -1.242 1.00 53.59 161 LEU A O 1
ATOM 1251 N N . GLY A 1 162 ? -5.534 -18.708 -0.698 1.00 53.56 162 GLY A N 1
ATOM 1252 C CA . GLY A 1 162 ? -6.731 -18.658 -1.544 1.00 53.56 162 GLY A CA 1
ATOM 1253 C C . GLY A 1 162 ? -6.542 -17.992 -2.917 1.00 53.56 162 GLY A C 1
ATOM 1254 O O . GLY A 1 162 ? -7.441 -18.101 -3.753 1.00 53.56 162 GLY A O 1
ATOM 1255 N 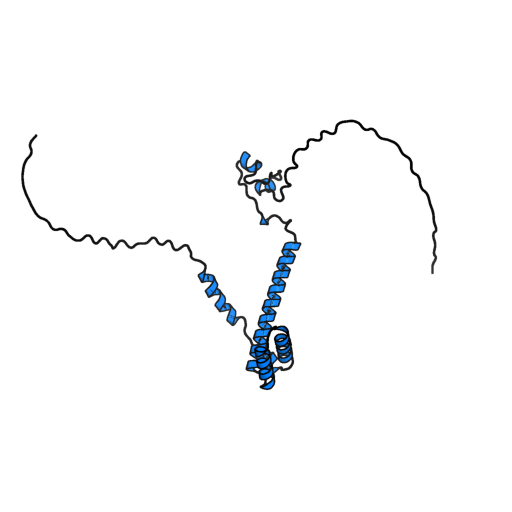N . SER A 1 163 ? -5.422 -17.303 -3.191 1.00 53.19 163 SER A N 1
ATOM 1256 C CA . SER A 1 163 ? -5.237 -16.590 -4.473 1.00 53.19 163 SER A CA 1
ATOM 1257 C C . SER A 1 163 ? -4.926 -17.511 -5.654 1.00 53.19 163 SER A C 1
ATOM 1259 O O . SER A 1 163 ? -5.235 -17.181 -6.803 1.00 53.19 163 SER A O 1
ATOM 1261 N N . ASP A 1 164 ? -4.360 -18.684 -5.380 1.00 53.38 164 ASP A N 1
ATOM 1262 C CA . ASP A 1 164 ? -3.920 -19.627 -6.412 1.00 53.38 164 ASP A CA 1
ATOM 1263 C C . ASP A 1 164 ? -5.114 -20.223 -7.184 1.00 53.38 164 ASP A C 1
ATOM 1265 O O . ASP A 1 164 ? -5.028 -20.460 -8.391 1.00 53.38 164 ASP A O 1
ATOM 1269 N N . GLY A 1 165 ? -6.274 -20.348 -6.523 1.00 49.22 165 GLY A N 1
ATOM 1270 C CA . GLY A 1 165 ? -7.513 -20.857 -7.121 1.00 49.22 165 GLY A CA 1
ATOM 1271 C C . GLY A 1 165 ? -8.132 -19.953 -8.195 1.00 49.22 165 GLY A C 1
ATOM 1272 O O . GLY A 1 165 ? -8.814 -20.451 -9.086 1.00 49.22 165 GLY A O 1
ATOM 1273 N N . TRP A 1 166 ? -7.871 -18.641 -8.164 1.00 51.00 166 TRP A N 1
ATOM 1274 C CA . TRP A 1 166 ? -8.351 -17.708 -9.197 1.00 51.00 166 TRP A CA 1
ATOM 1275 C C . TRP A 1 166 ? -7.384 -17.588 -10.380 1.00 51.00 166 TRP A C 1
ATOM 1277 O O . TRP A 1 166 ? -7.800 -17.216 -11.475 1.00 51.00 166 TRP A O 1
ATOM 1287 N N . SER A 1 167 ? -6.109 -17.930 -10.178 1.00 50.16 167 SER A N 1
ATOM 1288 C CA . SER A 1 167 ? -5.083 -17.853 -11.224 1.00 50.16 167 SER A CA 1
ATOM 1289 C C . SER A 1 167 ? -5.178 -19.029 -12.205 1.00 50.16 167 SER A C 1
ATOM 1291 O O . SER A 1 167 ? -5.054 -18.829 -13.409 1.00 50.16 167 SER A O 1
ATOM 1293 N N . GLN A 1 168 ? -5.491 -20.237 -11.717 1.00 49.16 168 GLN A N 1
ATOM 1294 C CA . GLN A 1 168 ? -5.666 -21.429 -12.565 1.00 49.16 168 GLN A CA 1
ATOM 1295 C C . GLN A 1 168 ? -6.922 -21.399 -13.455 1.00 49.16 168 GLN A C 1
ATOM 1297 O O . GLN A 1 168 ? -6.984 -22.118 -14.448 1.00 49.16 168 GLN A O 1
ATOM 1302 N N . ALA A 1 169 ? -7.920 -20.565 -13.145 1.00 52.38 169 ALA A N 1
ATOM 1303 C CA . ALA A 1 169 ? -9.181 -20.511 -13.894 1.00 52.38 169 ALA A CA 1
ATOM 1304 C C . ALA A 1 169 ? -9.076 -19.830 -15.280 1.00 52.38 169 ALA A C 1
ATOM 1306 O O . ALA A 1 169 ? -10.055 -19.810 -16.024 1.00 52.38 169 ALA A O 1
ATOM 1307 N N . LEU A 1 170 ? -7.917 -19.255 -15.622 1.00 53.44 170 LEU A N 1
ATOM 1308 C CA . LEU A 1 170 ? -7.685 -18.485 -16.853 1.00 53.44 170 LEU A CA 1
ATOM 1309 C C . LEU A 1 170 ? -6.792 -19.201 -17.888 1.00 53.44 170 LEU A C 1
ATOM 1311 O O . LEU A 1 170 ? -6.546 -18.641 -18.956 1.00 53.44 170 LEU A O 1
ATOM 1315 N N . GLU A 1 171 ? -6.343 -20.431 -17.613 1.00 52.81 171 GLU A N 1
ATOM 1316 C CA . GLU A 1 171 ? -5.423 -21.194 -18.474 1.00 52.81 171 GLU A CA 1
ATOM 1317 C C . GLU A 1 171 ? -6.005 -22.535 -18.978 1.00 52.81 171 GLU A C 1
ATOM 1319 O O . GLU A 1 171 ? -5.437 -23.587 -18.709 1.00 52.81 171 GLU A O 1
ATOM 1324 N N . ASP A 1 172 ? -7.092 -22.514 -19.768 1.00 47.22 172 ASP A N 1
ATOM 1325 C CA . ASP A 1 172 ? -7.267 -23.482 -20.880 1.00 47.22 172 ASP A CA 1
ATOM 1326 C C . ASP A 1 172 ? -8.284 -23.015 -21.955 1.00 47.22 172 ASP A C 1
ATOM 1328 O O . ASP A 1 172 ? -9.479 -23.299 -21.861 1.00 47.22 172 ASP A O 1
ATOM 1332 N N . PRO A 1 173 ? -7.837 -22.323 -23.022 1.00 50.66 173 PRO A N 1
ATOM 1333 C CA . PRO A 1 173 ? -8.617 -22.098 -24.240 1.00 50.66 173 PRO A CA 1
ATOM 1334 C C . PRO A 1 173 ? -8.294 -23.126 -25.349 1.00 50.66 173 PRO A C 1
ATOM 1336 O O . PRO A 1 173 ? -8.515 -22.855 -26.529 1.00 50.66 173 PRO A O 1
ATOM 1339 N N . SER A 1 174 ? -7.716 -24.277 -24.994 1.00 49.47 174 SER A N 1
ATOM 1340 C CA . SER A 1 174 ? -7.121 -25.266 -25.908 1.00 49.47 174 SER A CA 1
ATOM 1341 C C . SER A 1 174 ? -7.668 -26.688 -25.744 1.00 49.47 174 SER A C 1
ATOM 1343 O O . SER A 1 174 ? -7.067 -27.648 -26.234 1.00 49.47 174 SER A O 1
ATOM 1345 N N . ARG A 1 175 ? -8.852 -26.838 -25.140 1.00 41.84 175 ARG A N 1
ATOM 1346 C CA . ARG A 1 175 ? -9.595 -28.097 -25.188 1.00 41.84 175 ARG A CA 1
ATOM 1347 C C . ARG A 1 175 ? -10.249 -28.268 -26.562 1.00 41.84 175 ARG A C 1
ATOM 1349 O O . ARG A 1 175 ? -11.341 -27.778 -26.826 1.00 41.84 175 ARG A O 1
ATOM 1356 N N . ASP A 1 176 ? -9.517 -28.939 -27.443 1.00 42.28 176 ASP A N 1
ATOM 1357 C CA . ASP A 1 176 ? -9.917 -29.292 -28.803 1.00 42.28 176 ASP A CA 1
ATOM 1358 C C . ASP A 1 176 ? -11.192 -30.166 -28.763 1.00 42.28 176 ASP A C 1
ATOM 1360 O O . ASP A 1 176 ? -11.148 -31.344 -28.406 1.00 42.28 176 ASP A O 1
ATOM 1364 N N . GLU A 1 177 ? -12.351 -29.578 -29.075 1.00 45.41 177 GLU A N 1
ATOM 1365 C CA . GLU A 1 177 ? -13.660 -30.250 -29.070 1.00 45.41 177 GLU A CA 1
ATOM 1366 C C . GLU A 1 177 ? -13.811 -31.149 -30.318 1.00 45.41 177 GLU A C 1
ATOM 1368 O O . GLU A 1 177 ? -14.576 -30.878 -31.245 1.00 45.41 177 GLU A O 1
ATOM 1373 N N . ARG A 1 178 ? -13.008 -32.221 -30.365 1.00 45.72 178 ARG A N 1
ATOM 1374 C CA . ARG A 1 178 ? -13.003 -33.248 -31.419 1.00 45.72 178 ARG A CA 1
ATOM 1375 C C . ARG A 1 178 ? -12.860 -34.661 -30.857 1.00 45.72 178 ARG A C 1
ATOM 1377 O O . ARG A 1 178 ? -11.899 -35.359 -31.145 1.00 45.72 178 ARG A O 1
ATOM 1384 N N . ASP A 1 179 ? -13.889 -35.087 -30.137 1.00 38.56 179 ASP A N 1
ATOM 1385 C CA . ASP A 1 179 ? -14.234 -36.502 -29.976 1.00 38.56 179 ASP A CA 1
ATOM 1386 C C . ASP A 1 179 ? -15.767 -36.628 -29.929 1.00 38.56 179 ASP A C 1
ATOM 1388 O O . ASP A 1 179 ? -16.386 -36.662 -28.866 1.00 38.56 179 ASP A O 1
ATOM 1392 N N . GLU A 1 180 ? -16.403 -36.652 -31.107 1.00 36.97 180 GLU A N 1
ATOM 1393 C CA . GLU A 1 180 ? -17.805 -37.067 -31.223 1.00 36.97 180 GLU A CA 1
ATOM 1394 C C . GLU A 1 180 ? -17.850 -38.610 -31.200 1.00 36.97 180 GLU A C 1
ATOM 1396 O O . GLU A 1 180 ? -17.238 -39.248 -32.062 1.00 36.97 180 GLU A O 1
ATOM 1401 N N . PRO A 1 181 ? -18.525 -39.255 -30.230 1.00 39.41 181 PRO A N 1
ATOM 1402 C CA . PRO A 1 181 ? -18.441 -40.704 -30.070 1.00 39.41 181 PRO A CA 1
ATOM 1403 C C . PRO A 1 181 ? -19.202 -41.453 -31.176 1.00 39.41 181 PRO A C 1
ATOM 1405 O O . PRO A 1 181 ? -20.425 -41.328 -31.289 1.00 39.41 181 PRO A O 1
ATOM 1408 N N . GLU A 1 182 ? -18.499 -42.311 -31.931 1.00 44.22 182 GLU A N 1
ATOM 1409 C CA . GLU A 1 182 ? -19.036 -43.132 -33.037 1.00 44.22 182 GLU A CA 1
ATOM 1410 C C . GLU A 1 182 ? -20.038 -44.210 -32.556 1.00 44.22 182 GLU A C 1
ATOM 1412 O O . GLU A 1 182 ? -19.782 -45.412 -32.569 1.00 44.22 182 GLU A O 1
ATOM 1417 N N . SER A 1 183 ? -21.223 -43.772 -32.129 1.00 44.09 183 SER A N 1
ATOM 1418 C CA . SER A 1 183 ? -22.328 -44.623 -31.662 1.00 44.09 183 SER A CA 1
ATOM 1419 C C . SER A 1 183 ? -23.673 -44.289 -32.325 1.00 44.09 183 SER A C 1
ATOM 1421 O O . SER A 1 183 ? -24.604 -45.093 -32.283 1.00 44.09 183 SER A O 1
ATOM 1423 N N . ALA A 1 184 ? -23.768 -43.166 -33.046 1.00 46.94 184 ALA A N 1
ATOM 1424 C CA . ALA A 1 184 ? -24.980 -42.709 -33.730 1.00 46.94 184 ALA A CA 1
ATOM 1425 C C . ALA A 1 184 ? -25.237 -43.359 -35.114 1.00 46.94 184 ALA A C 1
ATOM 1427 O O . ALA A 1 184 ? -25.890 -42.767 -35.975 1.00 46.94 184 ALA A O 1
ATOM 1428 N N . ARG A 1 185 ? -24.789 -44.603 -35.360 1.00 46.28 185 ARG A N 1
ATOM 1429 C CA . ARG A 1 185 ? -25.165 -45.365 -36.575 1.00 46.28 185 ARG A CA 1
ATOM 1430 C C . ARG A 1 185 ? -26.519 -46.070 -36.429 1.00 46.28 185 ARG A C 1
ATOM 1432 O O . ARG A 1 185 ? -26.645 -47.275 -36.643 1.00 46.28 185 ARG A O 1
ATOM 1439 N N . THR A 1 186 ? -27.573 -45.312 -36.140 1.00 44.78 186 THR A N 1
ATOM 1440 C CA . THR A 1 186 ? -28.957 -45.795 -36.236 1.00 44.78 186 THR A CA 1
ATOM 1441 C C . THR A 1 186 ? -29.502 -45.606 -37.656 1.00 44.78 186 THR A C 1
ATOM 1443 O O . THR A 1 186 ? -30.155 -44.618 -37.981 1.00 44.78 186 THR A O 1
ATOM 1446 N N . ARG A 1 187 ? -29.305 -46.603 -38.530 1.00 44.78 187 ARG A N 1
ATOM 1447 C CA . ARG A 1 187 ? -30.127 -46.754 -39.749 1.00 44.78 187 ARG A CA 1
ATOM 1448 C C . ARG A 1 187 ? -30.855 -48.090 -39.732 1.00 44.78 187 ARG A C 1
ATOM 1450 O O . ARG A 1 187 ? -30.421 -49.070 -40.328 1.00 44.78 187 ARG A O 1
ATOM 1457 N N . ASN A 1 188 ? -31.982 -48.108 -39.029 1.00 42.91 188 ASN A N 1
ATOM 1458 C CA . ASN A 1 188 ? -32.873 -49.256 -38.995 1.00 42.91 188 ASN A CA 1
ATOM 1459 C C . ASN A 1 188 ? -33.840 -49.225 -40.197 1.00 42.91 188 ASN A C 1
ATOM 1461 O O . ASN A 1 188 ? -34.410 -48.183 -40.503 1.00 42.91 188 ASN A O 1
ATOM 1465 N N . GLN A 1 189 ? -34.044 -50.392 -40.813 1.00 46.19 189 GLN A N 1
ATOM 1466 C CA . GLN A 1 189 ? -35.140 -50.757 -41.725 1.00 46.19 189 GLN A CA 1
ATOM 1467 C C . GLN A 1 189 ? -35.354 -49.988 -43.048 1.00 46.19 189 GLN A C 1
ATOM 1469 O O . GLN A 1 189 ? -35.959 -48.920 -43.102 1.00 46.19 189 GLN A O 1
ATOM 1474 N N . LYS A 1 190 ? -35.216 -50.746 -44.147 1.00 39.88 190 LYS A N 1
ATOM 1475 C CA . LYS A 1 190 ? -36.435 -51.257 -44.804 1.00 39.88 190 LYS A CA 1
ATOM 1476 C C . LYS A 1 190 ? -36.274 -52.729 -45.218 1.00 39.88 190 LYS A C 1
ATOM 1478 O O . LYS A 1 190 ? -35.166 -53.180 -45.482 1.00 39.88 190 LYS A O 1
ATOM 1483 N N . ARG A 1 191 ? -37.376 -53.484 -45.135 1.00 44.06 191 ARG A N 1
ATOM 1484 C CA . ARG A 1 191 ? -37.464 -54.957 -45.268 1.00 44.06 191 ARG A CA 1
ATOM 1485 C C . ARG A 1 191 ? -37.467 -55.434 -46.740 1.00 44.06 191 ARG A C 1
ATOM 1487 O O . ARG A 1 191 ? -37.715 -54.608 -47.615 1.00 44.06 191 ARG A O 1
ATOM 1494 N N . PRO A 1 192 ? -37.233 -56.738 -47.004 1.00 50.69 192 PRO A N 1
ATOM 1495 C CA . PRO A 1 192 ? -37.118 -57.296 -48.355 1.00 50.69 192 PRO A CA 1
ATOM 1496 C C . PRO A 1 192 ? -38.438 -57.837 -48.938 1.00 50.69 192 PRO A C 1
ATOM 1498 O O . PRO A 1 192 ? -39.262 -58.379 -48.201 1.00 50.69 192 PRO A O 1
ATOM 1501 N N . ALA A 1 193 ? -38.561 -57.710 -50.262 1.00 38.56 193 ALA A N 1
ATOM 1502 C CA . ALA A 1 193 ? -39.430 -58.382 -51.249 1.00 38.56 193 ALA A CA 1
ATOM 1503 C C . ALA A 1 193 ? -39.078 -57.719 -52.614 1.00 38.56 193 ALA A C 1
ATOM 1505 O O . ALA A 1 193 ? -38.740 -56.537 -52.612 1.00 38.56 193 ALA A O 1
ATOM 1506 N N . ASP A 1 194 ? -39.034 -58.345 -53.794 1.00 43.56 194 ASP A N 1
ATOM 1507 C CA . ASP A 1 194 ? -39.458 -59.675 -54.249 1.00 43.56 194 ASP A CA 1
ATOM 1508 C C . ASP A 1 194 ? -38.465 -60.257 -55.276 1.00 43.56 194 ASP A C 1
ATOM 1510 O O . ASP A 1 194 ? -37.691 -59.537 -55.908 1.00 43.56 194 ASP A O 1
ATOM 1514 N N . THR A 1 195 ? -38.530 -61.571 -55.497 1.00 51.22 195 THR A N 1
ATOM 1515 C CA . THR A 1 195 ? -37.861 -62.259 -56.613 1.00 51.22 195 THR A CA 1
ATOM 1516 C C . THR A 1 195 ? -38.625 -62.088 -57.928 1.00 51.22 195 THR A C 1
ATOM 1518 O O . THR A 1 195 ? -39.812 -62.418 -57.976 1.00 51.22 195 THR A O 1
ATOM 1521 N N . ARG A 1 196 ? -37.945 -61.737 -59.031 1.00 41.34 196 ARG A N 1
ATOM 1522 C CA . ARG A 1 196 ? -38.425 -62.096 -60.378 1.00 41.34 196 ARG A CA 1
ATOM 1523 C C . ARG A 1 196 ? -37.299 -62.260 -61.406 1.00 41.34 196 ARG A C 1
ATOM 1525 O O . ARG A 1 196 ? -36.431 -61.405 -61.534 1.00 41.34 196 ARG A O 1
ATOM 1532 N N . THR A 1 197 ? -37.369 -63.379 -62.116 1.00 47.94 197 THR A N 1
ATOM 1533 C CA . THR A 1 197 ? -36.612 -63.776 -63.312 1.00 47.94 197 THR A CA 1
ATOM 1534 C C . THR A 1 197 ? -36.879 -62.842 -64.500 1.00 47.94 197 THR A C 1
ATOM 1536 O O . THR A 1 197 ? -38.014 -62.386 -64.637 1.00 47.94 197 THR A O 1
ATOM 1539 N N . ASP A 1 198 ? -35.870 -62.556 -65.335 1.00 43.09 198 ASP A N 1
ATOM 1540 C CA . ASP A 1 198 ? -35.792 -62.978 -66.757 1.00 43.09 198 ASP A CA 1
ATOM 1541 C C . ASP A 1 198 ? -34.649 -62.271 -67.522 1.00 43.09 198 ASP A C 1
ATOM 1543 O O . ASP A 1 198 ? -34.406 -61.075 -67.372 1.00 43.09 198 ASP A O 1
ATOM 1547 N N . ASP A 1 199 ? -33.970 -63.063 -68.350 1.00 45.91 199 ASP A N 1
ATOM 1548 C CA . ASP A 1 199 ? -33.354 -62.780 -69.652 1.00 45.91 199 ASP A CA 1
ATOM 1549 C C . ASP A 1 199 ? -32.934 -61.360 -70.088 1.00 45.91 199 ASP A C 1
ATOM 1551 O O . ASP A 1 199 ? -33.754 -60.482 -70.368 1.00 45.91 199 ASP A O 1
ATOM 1555 N N . ARG A 1 200 ? -31.654 -61.258 -70.498 1.00 48.75 200 ARG A N 1
ATOM 1556 C CA . ARG A 1 200 ? -31.381 -60.854 -71.890 1.00 48.75 200 ARG A CA 1
ATOM 1557 C C . ARG A 1 200 ? -30.068 -61.368 -72.489 1.00 48.75 200 ARG A C 1
ATOM 1559 O O . ARG A 1 200 ? -28.976 -61.047 -72.034 1.00 48.75 200 ARG A O 1
ATOM 1566 N N . ILE A 1 201 ? -30.234 -62.082 -73.598 1.00 49.19 201 ILE A N 1
ATOM 1567 C CA . ILE A 1 201 ? -29.249 -62.354 -74.650 1.00 49.19 201 ILE A CA 1
ATOM 1568 C C . ILE A 1 201 ? -28.737 -61.042 -75.270 1.00 49.19 201 ILE A C 1
ATOM 1570 O O . ILE A 1 201 ? -29.552 -60.180 -75.610 1.00 49.19 201 ILE A O 1
ATOM 1574 N N . THR A 1 202 ? -27.427 -60.933 -75.516 1.00 56.16 202 THR A N 1
ATOM 1575 C CA . THR A 1 202 ? -26.819 -60.606 -76.830 1.00 56.16 202 THR A CA 1
ATOM 1576 C C . THR A 1 202 ? -25.381 -61.118 -76.838 1.00 56.16 202 THR A C 1
ATOM 1578 O O . THR A 1 202 ? -24.668 -60.816 -75.858 1.00 56.16 202 THR A O 1
#

Secondary structure (DSSP, 8-state):
------------------------------------SS--HHHHHTT-----SSS-HHHHTTT------GGG-TTS-HHHHHHHHHHHHHHHHHHHHHHHHHHHHHHHHHHS-HHHHHHHHHHHHH-SSHHHHHHHHHHHHHH-HHHHHHHHT--SSTTGGGSHHHHGGG-----------TT-------------------

Foldseek 3Di:
DDDDDDDDDDDDDDDDDDDDDDDDPPPPPDPPQPDQLWAWPVCVVVVHDFSNDVVTPVCVVVVHDTHTDPVPSPVCDVVVVVVVVVVVVVVVVVVVLVLLLVLLLVLCCPFNDPVLVVVLVVCVVVDPDCVVSSVSSVVRCVPDVSSVVSSVPDDPVVVVVPPVVVVVVPPDPDPDPPDDDPPPPPDDDDDDDDDDDDDDDD

InterPro domains:
  IPR001138 Zn(2)Cys(6) fungal-type DNA-binding domain [PF00172] (38-69)
  IPR001138 Zn(2)Cys(6) fungal-type DNA-binding domain [PS50048] (39-68)
  IPR001138 Zn(2)Cys(6) fungal-type DNA-binding domain [SM00066] (34-77)
  IPR001138 Zn(2)Cys(6) fungal-type DNA-binding domain [cd00067] (35-69)
  IPR036864 Zn(2)-C6 fungal-type DNA-binding domain superfamily [G3DSA:4.10.240.10] (32-96)
  IPR036864 Zn(2)-C6 fungal-type DNA-binding domain superfamily [SSF57701] (30-74)
  IPR053187 Notoamide biosynthesis regulator [PTHR47256] (19-166)

Radius of gyration: 41.88 Å; chains: 1; bounding box: 88×111×102 Å

Sequence (202 aa):
MSTVPVKSSHGSSTDDDEAPSSTSAHKSSSPARPRVSVACFMCQKRKIKCDGVYPCENCRRRNWSCRFNAAADGRRTAANRQAMMQQMANTLTQIQHHKDLTAGILAIIREGDTDSTGRLMELIRKTQDLTELDAFVRDEVKSDPAIEKAFHTIDWQATQLGSDGWSQALEDPSRDERDEPESARTRNQKRPADTRTDDRIT

pLDDT: mean 73.5, std 22.97, range [32.5, 97.88]

Organism: Exophiala dermatitidis (strain ATCC 34100 / CBS 525.76 / NIH/UT8656) (NCBI:txid858893)